Protein AF-0000000084405746 (afdb_homodimer)

Foldseek 3Di:
DPDDQEPKEKEWACEEDDPPDQDQCPVPQSVVLLVLLQVLCVVVVQDDTHGYHGYYDHDPPPRVLHRWMAMPPVRWIFHDDHNVRSSCQCVQCRPVNHGDVVGTD/DPDDQEPKEKEWACEEDDPPDQDQCPVPQSVVLLVLLQVLCVVVVQDDTHGYHGYYDHDPPPRVLHRWMAMPPVRWIFHDDHNVRSSCQCVQCRPVNHGDVVGTD

Secondary structure (DSSP, 8-state):
----SSSEEEEEE----SSS---TTTTSHHHHHHHHHHHHHHHTT-BSTTSEEEEEES--S-GGG-SEEEEETTTEEEE-SSHHHHHHIIIIIIITS---GGGB-/----SSSEEEEEE----SSS---TTTTSHHHHHHHHHHHHHHHTT-BSTTSEEEEEES--S-GGG-SEEEEETTTEEEE-SSHHHHHHIIIIIIITS---GGGB-

Nearest PDB structures (foldseek):
  1m2a-assembly1_A  TM=8.594E-01  e=3.169E-09  Aquifex aeolicus
  1m2d-assembly1_B  TM=8.508E-01  e=3.871E-09  Aquifex aeolicus
  1f37-assembly1_B  TM=8.669E-01  e=1.375E-08  Aquifex aeolicus
  1m2b-assembly1_B  TM=8.228E-01  e=5.055E-09  Aquifex aeolicus
  5abr-assembly1_B  TM=8.831E-01  e=3.164E-07  Azotobacter vinelandii

Solvent-accessible surface area (backbone atoms only — not comparable to full-atom values): 11216 Å² total; per-residue (Å²): 127,89,65,50,62,44,67,29,39,34,38,32,25,50,27,65,49,90,82,75,53,83,34,28,17,63,86,43,55,34,53,52,45,50,55,50,45,40,51,50,34,46,74,71,70,44,56,43,86,68,25,23,44,69,34,51,24,40,68,78,84,52,46,92,59,43,33,36,34,37,32,35,58,76,56,44,38,32,35,61,87,51,67,69,51,49,48,46,38,44,52,36,24,59,71,66,68,40,75,54,70,93,35,50,103,127,90,67,53,63,44,66,27,39,34,36,34,23,48,26,65,48,89,84,75,52,83,34,28,18,62,87,44,56,34,53,53,46,49,53,50,46,39,52,48,36,46,74,72,70,45,55,44,85,68,25,22,44,70,34,50,26,40,69,78,84,49,46,93,59,42,35,38,34,37,32,35,61,76,56,45,38,32,36,61,88,51,66,68,52,49,48,44,40,45,52,37,24,61,69,66,67,41,75,55,69,92,36,50,105

Organism: Acidithiobacillus ferrooxidans (NCBI:txid920)

Structure (mmCIF, N/CA/C/O backbone):
data_AF-0000000084405746-model_v1
#
loop_
_entity.id
_entity.type
_entity.pdbx_description
1 polymer '2Fe-2S ferredoxin'
#
loop_
_atom_site.group_PDB
_atom_site.id
_atom_site.type_symbol
_atom_site.label_atom_id
_atom_site.label_alt_id
_atom_site.label_comp_id
_atom_site.label_asym_id
_atom_site.label_entity_id
_atom_site.label_seq_id
_atom_site.pdbx_PDB_ins_code
_atom_site.Cartn_x
_atom_site.Cartn_y
_atom_site.Cartn_z
_atom_site.occupancy
_atom_site.B_iso_or_equiv
_atom_site.auth_seq_id
_atom_site.auth_comp_id
_atom_site.auth_asym_id
_atom_site.auth_atom_id
_atom_site.pdbx_PDB_model_num
ATOM 1 N N . MET A 1 1 ? 16.469 -10.867 13.25 1 33.53 1 MET A N 1
ATOM 2 C CA . MET A 1 1 ? 15.086 -10.938 12.805 1 33.53 1 MET A CA 1
ATOM 3 C C . MET A 1 1 ? 14.805 -9.891 11.734 1 33.53 1 MET A C 1
ATOM 5 O O . MET A 1 1 ? 14.992 -8.695 11.969 1 33.53 1 MET A O 1
ATOM 9 N N . GLU A 1 2 ? 15.18 -10.117 10.422 1 49.62 2 GLU A N 1
ATOM 10 C CA . GLU A 1 2 ? 15.43 -9.117 9.391 1 49.62 2 GLU A CA 1
ATOM 11 C C . GLU A 1 2 ? 14.273 -8.125 9.289 1 49.62 2 GLU A C 1
ATOM 13 O O . GLU A 1 2 ? 13.125 -8.523 9.078 1 49.62 2 GLU A O 1
ATOM 18 N N . GLY A 1 3 ? 14.367 -7 10.062 1 62.06 3 GLY A N 1
ATOM 19 C CA . GLY A 1 3 ? 13.375 -5.957 10.273 1 62.06 3 GLY A CA 1
ATOM 20 C C . GLY A 1 3 ? 12.672 -5.531 9 1 62.06 3 GLY A C 1
ATOM 21 O O . GLY A 1 3 ? 13.117 -5.871 7.898 1 62.06 3 GLY A O 1
ATOM 22 N N . ALA A 1 4 ? 11.547 -5.02 9.039 1 83.88 4 ALA A N 1
ATOM 23 C CA . ALA A 1 4 ? 10.797 -4.465 7.918 1 83.88 4 ALA A CA 1
ATOM 24 C C . ALA A 1 4 ? 11.688 -3.574 7.051 1 83.88 4 ALA A C 1
ATOM 26 O O . ALA A 1 4 ? 12.586 -2.898 7.559 1 83.88 4 ALA A O 1
ATOM 27 N N . PHE A 1 5 ? 11.656 -3.738 5.68 1 94.88 5 PHE A N 1
ATOM 28 C CA . PHE A 1 5 ? 12.422 -2.887 4.777 1 94.88 5 PHE A CA 1
ATOM 29 C C . PHE A 1 5 ? 12.172 -1.413 5.074 1 94.88 5 PHE A C 1
ATOM 31 O O . PHE A 1 5 ? 13.102 -0.611 5.113 1 94.88 5 PHE A O 1
ATOM 38 N N . TYR A 1 6 ? 10.922 -1.044 5.32 1 97.5 6 TYR A N 1
ATOM 39 C CA . TYR A 1 6 ? 10.555 0.281 5.805 1 97.5 6 TYR A CA 1
ATOM 40 C C . TYR A 1 6 ? 10.055 0.216 7.246 1 97.5 6 TYR A C 1
ATOM 42 O O . TYR A 1 6 ? 9.32 -0.704 7.617 1 97.5 6 TYR A O 1
ATOM 50 N N . GLN A 1 7 ? 10.477 1.182 8.055 1 97 7 GLN A N 1
ATOM 51 C CA . GLN A 1 7 ? 9.992 1.279 9.43 1 97 7 GLN A CA 1
ATOM 52 C C . GLN A 1 7 ? 8.5 1.586 9.461 1 97 7 GLN A C 1
ATOM 54 O O . GLN A 1 7 ? 7.762 1.03 10.281 1 97 7 GLN A O 1
ATOM 59 N N . ARG A 1 8 ? 8.156 2.543 8.633 1 98.12 8 ARG A N 1
ATOM 60 C CA . ARG A 1 8 ? 6.758 2.898 8.422 1 98.12 8 ARG A CA 1
ATOM 61 C C . ARG A 1 8 ? 6.5 3.248 6.957 1 98.12 8 ARG A C 1
ATOM 63 O O . ARG A 1 8 ? 7.301 3.941 6.328 1 98.12 8 ARG A O 1
ATOM 70 N N . HIS A 1 9 ? 5.484 2.746 6.453 1 98.69 9 HIS A N 1
ATOM 71 C CA . HIS A 1 9 ? 5.082 2.863 5.059 1 98.69 9 HIS A CA 1
ATOM 72 C C . HIS A 1 9 ? 3.664 3.414 4.938 1 98.69 9 HIS A C 1
ATOM 74 O O . HIS A 1 9 ? 2.701 2.748 5.328 1 98.69 9 HIS A O 1
ATOM 80 N N . MET A 1 10 ? 3.547 4.648 4.398 1 98.88 10 MET A N 1
ATOM 81 C CA . MET A 1 10 ? 2.25 5.305 4.258 1 98.88 10 MET A CA 1
ATOM 82 C C . MET A 1 10 ? 1.732 5.195 2.83 1 98.88 10 MET A C 1
ATOM 84 O O . MET A 1 10 ? 2.467 5.461 1.876 1 98.88 10 MET A O 1
ATOM 88 N N . PHE A 1 11 ? 0.536 4.738 2.66 1 98.88 11 PHE A N 1
ATOM 89 C CA . PHE A 1 11 ? -0.143 4.664 1.371 1 98.88 11 PHE A CA 1
ATOM 90 C C . PHE A 1 11 ? -1.324 5.625 1.325 1 98.88 11 PHE A C 1
ATOM 92 O O . PHE A 1 11 ? -2.191 5.594 2.199 1 98.88 11 PHE A O 1
ATOM 99 N N . LEU A 1 12 ? -1.335 6.512 0.363 1 98.88 12 LEU A N 1
ATOM 100 C CA . LEU A 1 12 ? -2.471 7.391 0.111 1 98.88 12 LEU A CA 1
ATOM 101 C C . LEU A 1 12 ? -3.299 6.887 -1.065 1 98.88 12 LEU A C 1
ATOM 103 O O . LEU A 1 12 ? -2.754 6.586 -2.129 1 98.88 12 LEU A O 1
ATOM 107 N N . CYS A 1 13 ? -4.598 6.789 -0.871 1 98.88 13 CYS A N 1
ATOM 108 C CA . CYS A 1 13 ? -5.504 6.379 -1.938 1 98.88 13 CYS A CA 1
ATOM 109 C C . CYS A 1 13 ? -5.668 7.492 -2.969 1 98.88 13 CYS A C 1
ATOM 111 O O . CYS A 1 13 ? -6.145 8.578 -2.641 1 98.88 13 CYS A O 1
ATOM 113 N N . LEU A 1 14 ? -5.309 7.25 -4.195 1 98.56 14 LEU A N 1
ATOM 114 C CA . LEU A 1 14 ? -5.422 8.266 -5.238 1 98.56 14 LEU A CA 1
ATOM 115 C C . LEU A 1 14 ? -6.469 7.871 -6.273 1 98.56 14 LEU A C 1
ATOM 117 O O . LEU A 1 14 ? -6.426 8.336 -7.414 1 98.56 14 LEU A O 1
ATOM 121 N N . ASN A 1 15 ? -7.348 6.949 -5.797 1 97.88 15 ASN A N 1
ATOM 122 C CA . ASN A 1 15 ? -8.406 6.535 -6.719 1 97.88 15 ASN A CA 1
ATOM 123 C C . ASN A 1 15 ? -9.273 7.715 -7.137 1 97.88 15 ASN A C 1
ATOM 125 O O . ASN A 1 15 ? -9.578 8.586 -6.324 1 97.88 15 ASN A O 1
ATOM 129 N N . GLN A 1 16 ? -9.633 7.703 -8.375 1 97 16 GLN A N 1
ATOM 130 C CA . GLN A 1 16 ? -10.523 8.688 -8.969 1 97 16 GLN A CA 1
ATOM 131 C C . GLN A 1 16 ? -11.594 8.016 -9.828 1 97 16 GLN A C 1
ATOM 133 O O . GLN A 1 16 ? -11.305 7.055 -10.539 1 97 16 GLN A O 1
ATOM 138 N N . ARG A 1 17 ? -12.797 8.523 -9.68 1 94.44 17 ARG A N 1
ATOM 139 C CA . ARG A 1 17 ? -13.914 8.016 -10.469 1 94.44 17 ARG A CA 1
ATOM 140 C C . ARG A 1 17 ? -14.578 9.141 -11.258 1 94.44 17 ARG A C 1
ATOM 142 O O . ARG A 1 17 ? -14.719 10.258 -10.758 1 94.44 17 ARG A O 1
ATOM 149 N N . ASP A 1 18 ? -14.992 8.859 -12.484 1 91.19 18 ASP A N 1
ATOM 150 C CA . ASP A 1 18 ? -15.617 9.867 -13.336 1 91.19 18 ASP A CA 1
ATOM 151 C C . ASP A 1 18 ? -17.141 9.695 -13.352 1 91.19 18 ASP A C 1
ATOM 153 O O . ASP A 1 18 ? -17.859 10.531 -13.906 1 91.19 18 ASP A O 1
ATOM 157 N N . ASN A 1 19 ? -17.641 8.75 -12.719 1 92.31 19 ASN A N 1
ATOM 158 C CA . ASN A 1 19 ? -19.062 8.438 -12.789 1 92.31 19 ASN A CA 1
ATOM 159 C C . ASN A 1 19 ? -19.844 9.141 -11.688 1 92.31 19 ASN A C 1
ATOM 161 O O . ASN A 1 19 ? -21.016 8.836 -11.469 1 92.31 19 ASN A O 1
ATOM 165 N N . GLY A 1 20 ? -19.266 10.039 -10.977 1 89.19 20 GLY A N 1
ATOM 166 C CA . GLY A 1 20 ? -19.953 10.828 -9.969 1 89.19 20 GLY A CA 1
ATOM 167 C C . GLY A 1 20 ? -19.906 10.188 -8.586 1 89.19 20 GLY A C 1
ATOM 168 O O . GLY A 1 20 ? -20.266 10.828 -7.594 1 89.19 20 GLY A O 1
ATOM 169 N N . GLU A 1 21 ? -19.406 8.977 -8.555 1 93.81 21 GLU A N 1
ATOM 170 C CA . GLU A 1 21 ? -19.281 8.32 -7.258 1 93.81 21 GLU A CA 1
ATOM 171 C C . GLU A 1 21 ? -18.125 8.891 -6.453 1 93.81 21 GLU A C 1
ATOM 173 O O . GLU A 1 21 ? -17.156 9.391 -7.023 1 93.81 21 GLU A O 1
ATOM 178 N N . GLN A 1 22 ? -18.312 8.812 -5.148 1 94.88 22 GLN A N 1
ATOM 179 C CA . GLN A 1 22 ? -17.266 9.305 -4.25 1 94.88 22 GLN A CA 1
ATOM 180 C C . GLN A 1 22 ? -15.969 8.539 -4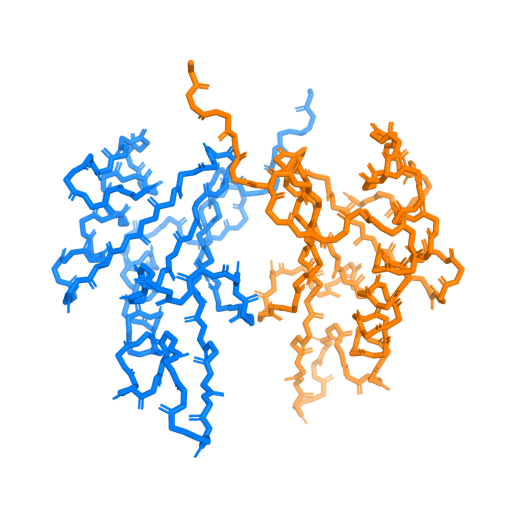.445 1 94.88 22 GLN A C 1
ATOM 182 O O . GLN A 1 22 ? -15.969 7.316 -4.602 1 94.88 22 GLN A O 1
ATOM 187 N N . ALA A 1 23 ? -14.922 9.305 -4.594 1 97.19 23 ALA A N 1
ATOM 188 C CA . ALA A 1 23 ? -13.57 8.75 -4.645 1 97.19 23 ALA A CA 1
ATOM 189 C C . ALA A 1 23 ? -12.578 9.656 -3.93 1 97.19 23 ALA A C 1
ATOM 191 O O . ALA A 1 23 ? -12.766 10.875 -3.875 1 97.19 23 ALA A O 1
ATOM 192 N N . CYS A 1 24 ? -11.547 9.086 -3.445 1 98.06 24 CYS A N 1
ATOM 193 C CA . CYS A 1 24 ? -10.617 9.797 -2.578 1 98.06 24 CYS A CA 1
ATOM 194 C C . CYS A 1 24 ? -9.922 10.922 -3.33 1 98.06 24 CYS A C 1
ATOM 196 O O . CYS A 1 24 ? -9.484 11.906 -2.725 1 98.06 24 CYS A O 1
ATOM 198 N N . ASN A 1 25 ? -9.875 10.875 -4.625 1 97.88 25 ASN A N 1
ATOM 199 C CA . ASN A 1 25 ? -9.078 11.875 -5.328 1 97.88 25 ASN A CA 1
ATOM 200 C C . ASN A 1 25 ? -9.906 12.617 -6.375 1 97.88 25 ASN A C 1
ATOM 202 O O . ASN A 1 25 ? -9.352 13.172 -7.328 1 97.88 25 ASN A O 1
ATOM 206 N N . ASN A 1 26 ? -11.234 12.625 -6.285 1 95.88 26 ASN A N 1
ATOM 207 C CA . ASN A 1 26 ? -12.07 13.305 -7.262 1 95.88 26 ASN A CA 1
ATOM 208 C C . ASN A 1 26 ? -11.734 14.797 -7.344 1 95.88 26 ASN A C 1
ATOM 210 O O . ASN A 1 26 ? -11.805 15.391 -8.422 1 95.88 26 ASN A O 1
ATOM 214 N N . SER A 1 27 ? -11.336 15.438 -6.277 1 94.62 27 SER A N 1
ATOM 215 C CA . SER A 1 27 ? -11.031 16.859 -6.211 1 94.62 27 SER A CA 1
ATOM 216 C C . SER A 1 27 ? -9.586 17.141 -6.594 1 94.62 27 SER A C 1
ATOM 218 O O . SER A 1 27 ? -9.203 18.297 -6.801 1 94.62 27 SER A O 1
ATOM 220 N N . GLY A 1 28 ? -8.719 16.062 -6.621 1 97.12 28 GLY A N 1
ATOM 221 C CA . GLY A 1 28 ? -7.293 16.234 -6.816 1 97.12 28 GLY A CA 1
ATOM 222 C C . GLY A 1 28 ? -6.527 16.406 -5.52 1 97.12 28 GLY A C 1
ATOM 223 O O . GLY A 1 28 ? -5.297 16.438 -5.516 1 97.12 28 GLY A O 1
ATOM 224 N N . LEU A 1 29 ? -7.199 16.484 -4.449 1 97.88 29 LEU A N 1
ATOM 225 C CA . LEU A 1 29 ? -6.582 16.75 -3.154 1 97.88 29 LEU A CA 1
ATOM 226 C C . LEU A 1 29 ? -5.613 15.641 -2.77 1 97.88 29 LEU A C 1
ATOM 228 O O . LEU A 1 29 ? -4.5 15.914 -2.322 1 97.88 29 LEU A O 1
ATOM 232 N N . ALA A 1 30 ? -6.02 14.422 -2.912 1 98.62 30 ALA A N 1
ATOM 233 C CA . ALA A 1 30 ? -5.191 13.289 -2.492 1 98.62 30 ALA A CA 1
ATOM 234 C C . ALA A 1 30 ? -3.857 13.281 -3.232 1 98.62 30 ALA A C 1
ATOM 236 O O . ALA A 1 30 ? -2.812 13 -2.641 1 98.62 30 ALA A O 1
ATOM 237 N N . GLU A 1 31 ? -3.92 13.547 -4.531 1 98.62 31 GLU A N 1
ATOM 238 C CA . GLU A 1 31 ? -2.688 13.609 -5.312 1 98.62 31 GLU A CA 1
ATOM 239 C C . GLU A 1 31 ? -1.768 14.719 -4.805 1 98.62 31 GLU A C 1
ATOM 241 O O . GLU A 1 31 ? -0.561 14.516 -4.664 1 98.62 31 GLU A O 1
ATOM 246 N N . GLU A 1 32 ? -2.311 15.867 -4.574 1 98.75 32 GLU A N 1
ATOM 247 C CA . GLU A 1 32 ? -1.536 16.969 -4.027 1 98.75 32 GLU A CA 1
ATOM 248 C C . GLU A 1 32 ? -0.916 16.609 -2.684 1 98.75 32 GLU A C 1
ATOM 250 O O . GLU A 1 32 ? 0.255 16.906 -2.434 1 98.75 32 GLU A O 1
ATOM 255 N N . MET A 1 33 ? -1.719 15.961 -1.829 1 98.88 33 MET A N 1
ATOM 256 C CA . MET A 1 33 ? -1.255 15.562 -0.502 1 98.88 33 MET A CA 1
ATOM 257 C C . MET A 1 33 ? -0.144 14.523 -0.601 1 98.88 33 MET A C 1
ATOM 259 O O . MET A 1 33 ? 0.798 14.539 0.194 1 98.88 33 MET A O 1
ATOM 263 N N . PHE A 1 34 ? -0.22 13.594 -1.551 1 98.81 34 PHE A N 1
ATOM 264 C CA . PHE A 1 34 ? 0.825 12.609 -1.784 1 98.81 34 PHE A CA 1
ATOM 265 C C . PHE A 1 34 ? 2.156 13.289 -2.086 1 98.81 34 PHE A C 1
ATOM 267 O O . PHE A 1 34 ? 3.164 13 -1.438 1 98.81 34 PHE A O 1
ATOM 274 N N . HIS A 1 35 ? 2.135 14.203 -3.037 1 98.75 35 HIS A N 1
ATOM 275 C CA . HIS A 1 35 ? 3.357 14.898 -3.43 1 98.75 35 HIS A CA 1
ATOM 276 C C . HIS A 1 35 ? 3.928 15.711 -2.271 1 98.75 35 HIS A C 1
ATOM 278 O O . HIS A 1 35 ? 5.137 15.688 -2.029 1 98.75 35 HIS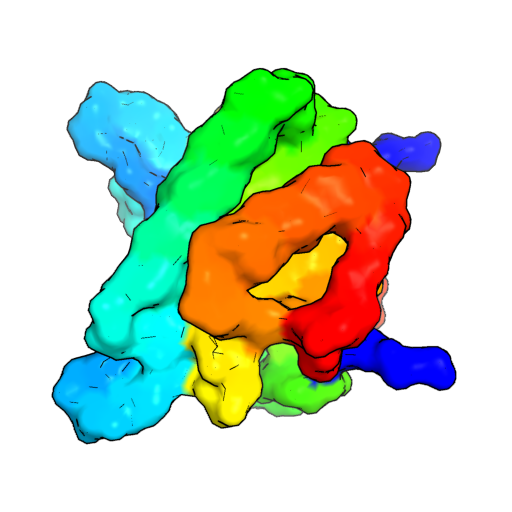 A O 1
ATOM 284 N N . MET A 1 36 ? 3.072 16.406 -1.593 1 98.75 36 MET A N 1
ATOM 285 C CA . MET A 1 36 ? 3.5 17.219 -0.457 1 98.75 36 MET A CA 1
ATOM 286 C C . MET A 1 36 ? 4.105 16.344 0.638 1 98.75 36 MET A C 1
ATOM 288 O O . MET A 1 36 ? 5.156 16.672 1.188 1 98.75 36 MET A O 1
ATOM 292 N N . ALA A 1 37 ? 3.453 15.242 1.007 1 98.88 37 ALA A N 1
ATOM 293 C CA . ALA A 1 37 ? 3.932 14.344 2.053 1 98.88 37 ALA A CA 1
ATOM 294 C C . ALA A 1 37 ? 5.293 13.75 1.692 1 98.88 37 ALA A C 1
ATOM 296 O O . ALA A 1 37 ? 6.188 13.672 2.539 1 98.88 37 ALA A O 1
ATOM 297 N N . LYS A 1 38 ? 5.398 13.305 0.486 1 98.62 38 LYS A N 1
ATOM 298 C CA . LYS A 1 38 ? 6.664 12.75 0.009 1 98.62 38 LYS A CA 1
ATOM 299 C C . LYS A 1 38 ? 7.781 13.781 0.099 1 98.62 38 LYS A C 1
ATOM 301 O O . LYS A 1 38 ? 8.859 13.492 0.625 1 98.62 38 LYS A O 1
ATOM 306 N N . LYS A 1 39 ? 7.527 14.93 -0.424 1 98.62 39 LYS A N 1
ATOM 307 C CA . LYS A 1 39 ? 8.5 16.016 -0.369 1 98.62 39 LYS A CA 1
ATOM 308 C C . LYS A 1 39 ? 8.883 16.344 1.072 1 98.62 39 LYS A C 1
ATOM 310 O O . LYS A 1 39 ? 10.055 16.562 1.378 1 98.62 39 LYS A O 1
ATOM 315 N N . HIS A 1 40 ? 7.902 16.422 1.91 1 98.81 40 HIS A N 1
ATOM 316 C CA . HIS A 1 40 ? 8.133 16.734 3.314 1 98.81 40 HIS A CA 1
ATOM 317 C C . HIS A 1 40 ? 8.984 15.664 3.99 1 98.81 40 HIS A C 1
ATOM 319 O O . HIS A 1 40 ? 9.938 15.992 4.711 1 98.81 40 HIS A O 1
ATOM 325 N N . ALA A 1 41 ? 8.656 14.398 3.793 1 98.75 41 ALA A N 1
ATOM 326 C CA . ALA A 1 41 ? 9.438 13.305 4.348 1 98.75 41 ALA A CA 1
ATOM 327 C C . ALA A 1 41 ? 10.883 13.359 3.861 1 98.75 41 ALA A C 1
ATOM 329 O O . ALA A 1 41 ? 11.812 13.094 4.629 1 98.75 41 ALA A O 1
ATOM 330 N N . LYS A 1 42 ? 11.078 13.664 2.586 1 98.5 42 LYS A N 1
ATOM 331 C CA . LYS A 1 42 ? 12.422 13.82 2.033 1 98.5 42 LYS A CA 1
ATOM 332 C C . LYS A 1 42 ? 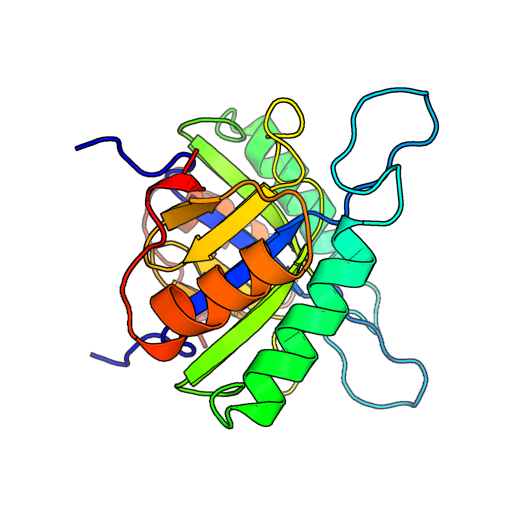13.156 14.984 2.688 1 98.5 42 LYS A C 1
ATOM 334 O O . LYS A 1 42 ? 14.336 14.859 3.025 1 98.5 42 LYS A O 1
ATOM 339 N N . ALA A 1 43 ? 12.477 16.062 2.814 1 98.56 43 ALA A N 1
ATOM 340 C CA . ALA A 1 43 ? 13.07 17.234 3.438 1 98.56 43 ALA A CA 1
ATOM 341 C C . ALA A 1 43 ? 13.5 16.938 4.871 1 98.56 43 ALA A C 1
ATOM 343 O O . ALA A 1 43 ? 14.5 17.484 5.348 1 98.56 43 ALA A O 1
ATOM 344 N N . LEU A 1 44 ? 12.734 16.078 5.562 1 98.25 44 LEU A N 1
ATOM 345 C CA . LEU A 1 44 ? 13.055 15.688 6.93 1 98.25 44 LEU A CA 1
ATOM 346 C C . LEU A 1 44 ? 14.203 14.688 6.953 1 98.25 44 LEU A C 1
ATOM 348 O O . LEU A 1 44 ? 14.75 14.391 8.016 1 98.25 44 LEU A O 1
ATOM 352 N N . GLY A 1 45 ? 14.625 14.125 5.773 1 97.88 45 GLY A N 1
ATOM 353 C CA . GLY A 1 45 ? 15.711 13.156 5.684 1 97.88 45 GLY A CA 1
ATOM 354 C C . GLY A 1 45 ? 15.305 11.766 6.141 1 97.88 45 GLY A C 1
ATOM 355 O O . GLY A 1 45 ? 16.141 10.984 6.57 1 97.88 45 GLY A O 1
ATOM 356 N N . ILE A 1 46 ? 14.023 11.445 6.121 1 98 46 ILE A N 1
ATOM 357 C CA . ILE A 1 46 ? 13.586 10.18 6.695 1 98 46 ILE A CA 1
ATOM 358 C C . ILE A 1 46 ? 12.992 9.289 5.605 1 98 46 ILE A C 1
ATOM 360 O O . ILE A 1 46 ? 12.492 8.195 5.887 1 98 46 ILE A O 1
ATOM 364 N N . HIS A 1 47 ? 13.062 9.695 4.344 1 97.19 47 HIS A N 1
ATOM 365 C CA . HIS A 1 47 ? 12.414 8.969 3.26 1 97.19 47 HIS A CA 1
ATOM 366 C C . HIS A 1 47 ? 13.391 8.031 2.564 1 97.19 47 HIS A C 1
ATOM 368 O O . HIS A 1 47 ? 14.305 8.477 1.873 1 97.19 47 HIS A O 1
ATOM 374 N N . GLY A 1 48 ? 13.172 6.688 2.721 1 92.25 48 GLY A N 1
ATOM 375 C CA . GLY A 1 48 ? 14.039 5.738 2.039 1 92.25 48 GLY A CA 1
ATOM 376 C C . GLY A 1 48 ? 14.164 4.414 2.77 1 92.25 48 GLY A C 1
ATOM 377 O O . GLY A 1 48 ? 13.422 4.148 3.717 1 92.25 48 GLY A O 1
ATOM 378 N N . GLY A 1 49 ? 15.039 3.504 2.234 1 86.75 49 GLY A N 1
ATOM 379 C CA . GLY A 1 49 ? 15.266 2.191 2.814 1 86.75 49 GLY A CA 1
ATOM 380 C C . GLY A 1 49 ? 15.602 2.244 4.293 1 86.75 49 GLY A C 1
ATOM 381 O O . GLY A 1 49 ? 16.375 3.1 4.727 1 86.75 49 GLY A O 1
ATOM 382 N N . ASN A 1 50 ? 15.023 1.36 4.996 1 89.88 50 ASN A N 1
ATOM 383 C CA . ASN A 1 50 ? 15.219 1.24 6.438 1 89.88 50 ASN A CA 1
ATOM 384 C C . ASN A 1 50 ? 14.688 2.463 7.176 1 89.88 50 ASN A C 1
ATOM 386 O O . ASN A 1 50 ? 15.016 2.682 8.344 1 89.88 50 ASN A O 1
ATOM 390 N N . GLN A 1 51 ? 14.023 3.256 6.535 1 96.06 51 GLN A N 1
ATOM 391 C CA . GLN A 1 51 ? 13.32 4.406 7.086 1 96.06 51 GLN A CA 1
ATOM 392 C C . GLN A 1 51 ? 11.844 4.379 6.699 1 96.06 51 GLN A C 1
ATOM 394 O O . GLN A 1 51 ? 11.188 3.334 6.785 1 96.06 51 GLN A O 1
ATOM 399 N N . VAL A 1 52 ? 11.297 5.609 6.402 1 98 52 VAL A N 1
ATOM 400 C CA . VAL A 1 52 ? 9.875 5.633 6.078 1 98 52 VAL A CA 1
ATOM 401 C C . VAL A 1 52 ? 9.695 5.77 4.57 1 98 52 VAL A C 1
ATOM 403 O O . VAL A 1 52 ? 10.633 6.121 3.854 1 98 52 VAL A O 1
ATOM 406 N N . ARG A 1 53 ? 8.562 5.512 4.062 1 98.19 53 ARG A N 1
ATOM 407 C CA . ARG A 1 53 ? 8.188 5.699 2.666 1 98.19 53 ARG A CA 1
ATOM 408 C C . ARG A 1 53 ? 6.746 6.191 2.549 1 98.19 53 ARG A C 1
ATOM 410 O O . ARG A 1 53 ? 5.875 5.758 3.303 1 98.19 53 ARG A O 1
ATOM 417 N N . VAL A 1 54 ? 6.547 7.094 1.658 1 98.81 54 VAL A N 1
ATOM 418 C CA . VAL A 1 54 ? 5.223 7.574 1.271 1 98.81 54 VAL A CA 1
ATOM 419 C C . VAL A 1 54 ? 4.891 7.094 -0.139 1 98.81 54 VAL A C 1
ATOM 421 O O . VAL A 1 54 ? 5.645 7.348 -1.081 1 98.81 54 VAL A O 1
ATOM 424 N N . ASN A 1 55 ? 3.752 6.418 -0.283 1 98.75 55 ASN A N 1
ATOM 425 C CA . ASN A 1 55 ? 3.381 5.824 -1.563 1 98.75 55 ASN A CA 1
ATOM 426 C C . ASN A 1 55 ? 1.955 6.191 -1.962 1 98.75 55 ASN A C 1
ATOM 428 O O . ASN A 1 55 ? 1.089 6.355 -1.101 1 98.75 55 ASN A O 1
ATOM 432 N N . ARG A 1 56 ? 1.746 6.387 -3.301 1 98.69 56 ARG A N 1
ATOM 433 C CA . ARG A 1 56 ? 0.393 6.406 -3.846 1 98.69 56 ARG A CA 1
ATOM 434 C C . ARG A 1 56 ? -0.125 4.988 -4.074 1 98.69 56 ARG A C 1
ATOM 436 O O . ARG A 1 56 ? 0.654 4.074 -4.344 1 98.69 56 ARG A O 1
ATOM 443 N N . CYS A 1 57 ? -1.377 4.828 -4.016 1 98.81 57 CYS A N 1
ATOM 444 C CA . CYS A 1 57 ? -1.969 3.525 -4.297 1 98.81 57 CYS A CA 1
ATOM 445 C C . CYS A 1 57 ? -3.357 3.676 -4.906 1 98.81 57 CYS A C 1
ATOM 447 O O . CYS A 1 57 ? -3.879 4.789 -5.004 1 98.81 57 CYS A O 1
ATOM 449 N N . GLY A 1 58 ? -3.879 2.555 -5.406 1 98.19 58 GLY A N 1
ATOM 450 C CA . GLY A 1 58 ? -5.25 2.506 -5.891 1 98.19 58 GLY A CA 1
ATOM 451 C C . GLY A 1 58 ? -6.277 2.473 -4.773 1 98.19 58 GLY A C 1
ATOM 452 O O . GLY A 1 58 ? -5.938 2.691 -3.605 1 98.19 58 GLY A O 1
ATOM 453 N N . CYS A 1 59 ? -7.508 2.207 -5.184 1 98.12 59 CYS A N 1
ATOM 454 C CA . CYS A 1 59 ? -8.648 2.25 -4.281 1 98.12 59 CYS A CA 1
ATOM 455 C C . CYS A 1 59 ? -8.406 1.381 -3.053 1 98.12 59 CYS A C 1
ATOM 457 O O . CYS A 1 59 ? -8.141 0.184 -3.176 1 98.12 59 CYS A O 1
ATOM 459 N N . LEU A 1 60 ? -8.578 1.95 -1.892 1 98.06 60 LEU A N 1
ATOM 460 C CA . LEU A 1 60 ? -8.359 1.245 -0.633 1 98.06 60 LEU A CA 1
ATOM 461 C C . LEU A 1 60 ? -9.672 0.729 -0.063 1 98.06 60 LEU A C 1
ATOM 463 O O . LEU A 1 60 ? -9.695 0.111 1.004 1 98.06 60 LEU A O 1
ATOM 467 N N . GLY A 1 61 ? -10.789 1.006 -0.718 1 96.69 61 GLY A N 1
ATOM 468 C CA . GLY A 1 61 ? -12.086 0.458 -0.34 1 96.69 61 GLY A CA 1
ATOM 469 C C . GLY A 1 61 ? -12.719 1.184 0.83 1 96.69 61 GLY A C 1
ATOM 470 O O . GLY A 1 61 ? -13.469 0.586 1.604 1 96.69 61 GLY A O 1
ATOM 471 N N . ARG A 1 62 ? -12.352 2.451 1.018 1 96.81 62 ARG A N 1
ATOM 472 C CA . ARG A 1 62 ? -12.875 3.17 2.174 1 96.81 62 ARG A CA 1
ATOM 473 C C . ARG A 1 62 ? -13.211 4.613 1.816 1 96.81 62 ARG A C 1
ATOM 475 O O . ARG A 1 62 ? -12.977 5.527 2.607 1 96.81 62 ARG A O 1
ATOM 482 N N . CYS A 1 63 ? -13.836 4.848 0.669 1 96.38 63 CYS A N 1
ATOM 483 C CA . CYS A 1 63 ? -14.102 6.176 0.126 1 96.38 63 CYS A CA 1
ATOM 484 C C . CYS A 1 63 ? -15.07 6.945 1.011 1 96.38 63 CYS A C 1
ATOM 486 O O . CYS A 1 63 ? -15.047 8.18 1.039 1 96.38 63 CYS A O 1
ATOM 488 N N . SER A 1 64 ? -15.938 6.234 1.694 1 95.75 64 SER A N 1
ATOM 489 C CA . SER A 1 64 ? -16.922 6.898 2.531 1 95.75 64 SER A CA 1
ATOM 490 C C . SER A 1 64 ? -16.266 7.691 3.652 1 95.75 64 SER A C 1
ATOM 492 O O . SER A 1 64 ? -16.844 8.641 4.176 1 95.75 64 SER A O 1
ATOM 494 N N . GLU A 1 65 ? -15.047 7.293 3.967 1 96.44 65 GLU A N 1
ATOM 495 C CA . GLU A 1 65 ? -14.281 7.992 4.992 1 96.44 65 GLU A CA 1
ATOM 496 C C . GLU A 1 65 ? -13.188 8.859 4.375 1 96.44 65 GLU A C 1
ATOM 498 O O . GLU A 1 65 ? -12.305 9.344 5.078 1 96.44 65 GLU A O 1
ATOM 503 N N . GLY A 1 66 ? -13.172 9.039 3.039 1 96.31 66 GLY A N 1
ATOM 504 C CA . GLY A 1 66 ? -12.055 9.648 2.33 1 96.31 66 GLY A CA 1
ATOM 505 C C . GLY A 1 66 ? -12.039 11.164 2.43 1 96.31 66 GLY A C 1
ATOM 506 O O . GLY A 1 66 ? -13.008 11.773 2.889 1 96.31 66 GLY A O 1
ATOM 507 N N . PRO A 1 67 ? -10.891 11.617 1.914 1 98.31 67 PRO A N 1
ATOM 508 C CA . PRO A 1 67 ? -9.719 10.906 1.398 1 98.31 67 PRO A CA 1
ATOM 509 C C . PRO A 1 67 ? -9 10.094 2.477 1 98.31 67 PRO A C 1
ATOM 511 O O . PRO A 1 67 ? -8.977 10.5 3.641 1 98.31 67 PRO A O 1
ATOM 514 N N . VAL A 1 68 ? -8.383 8.93 2.146 1 98.5 68 VAL A N 1
ATOM 515 C CA . VAL A 1 68 ? -7.855 8.055 3.186 1 98.5 68 VAL A CA 1
ATOM 516 C C . VAL A 1 68 ? -6.379 7.77 2.924 1 98.5 68 VAL A C 1
ATOM 518 O O . VAL A 1 68 ? -5.918 7.84 1.783 1 98.5 68 VAL A O 1
ATOM 521 N N . ALA A 1 69 ? -5.703 7.5 3.988 1 98.88 69 ALA A N 1
ATOM 522 C CA . ALA A 1 69 ? -4.344 6.965 4.008 1 98.88 69 ALA A CA 1
ATOM 523 C C . ALA A 1 69 ? -4.203 5.871 5.066 1 98.88 69 ALA A C 1
ATOM 525 O O . ALA A 1 69 ? -4.961 5.836 6.035 1 98.88 69 ALA A O 1
ATOM 526 N N . VAL A 1 70 ? -3.285 5.023 4.875 1 98.81 70 VAL A N 1
ATOM 527 C CA . VAL A 1 70 ? -2.996 3.996 5.871 1 98.81 70 VAL A CA 1
ATOM 528 C C . VAL A 1 70 ? -1.487 3.896 6.09 1 98.81 70 VAL A C 1
ATOM 530 O O . VAL A 1 70 ? -0.707 4.043 5.145 1 98.81 70 VAL A O 1
ATOM 533 N N . VAL A 1 71 ? -1.115 3.691 7.348 1 98.75 71 VAL A N 1
ATOM 534 C CA . VAL A 1 71 ? 0.29 3.51 7.695 1 98.75 71 VAL A CA 1
ATOM 535 C C . VAL A 1 71 ? 0.517 2.086 8.203 1 98.75 71 VAL A C 1
ATOM 537 O O . VAL A 1 71 ? -0.107 1.659 9.172 1 98.75 71 VAL A O 1
ATOM 540 N N . TYR A 1 72 ? 1.372 1.431 7.543 1 97.88 72 TYR A N 1
ATOM 541 C CA . TYR A 1 72 ? 1.819 0.102 7.949 1 97.88 72 TYR A CA 1
ATOM 542 C C . TYR A 1 72 ? 3.229 0.154 8.523 1 97.88 72 TYR A C 1
ATOM 544 O O . TYR A 1 72 ? 4.031 1.006 8.141 1 97.88 72 TYR A O 1
ATOM 552 N N . PRO A 1 73 ? 3.643 -0.666 9.461 1 96.81 73 PRO A N 1
ATOM 553 C CA . PRO A 1 73 ? 2.92 -1.858 9.906 1 96.81 73 PRO A CA 1
ATOM 554 C C . PRO A 1 73 ? 1.911 -1.557 11.016 1 96.81 73 PRO A C 1
ATOM 556 O O . PRO A 1 73 ? 1.192 -2.455 11.461 1 96.81 73 PRO A O 1
ATOM 559 N N . ASP A 1 74 ? 1.709 -0.348 11.336 1 96.75 74 ASP A N 1
ATOM 560 C CA . ASP A 1 74 ? 0.867 0.025 12.469 1 96.75 74 ASP A CA 1
ATOM 561 C C . ASP A 1 74 ? -0.607 -0.226 12.164 1 96.75 74 ASP A C 1
ATOM 563 O O . ASP A 1 74 ? -1.437 -0.273 13.07 1 96.75 74 ASP A O 1
ATOM 567 N N . ALA A 1 75 ? -0.894 -0.302 10.93 1 97.25 75 ALA A N 1
ATOM 568 C CA . ALA A 1 75 ? -2.264 -0.474 10.453 1 97.25 75 ALA A CA 1
ATOM 569 C C . ALA A 1 75 ? -3.166 0.646 10.961 1 97.25 75 ALA A C 1
ATOM 571 O O . ALA A 1 75 ? -4.27 0.389 11.453 1 97.25 75 ALA A O 1
ATOM 572 N N . VAL A 1 76 ? -2.662 1.787 10.898 1 98.31 76 VAL A N 1
ATOM 573 C CA . VAL A 1 76 ? -3.406 2.971 11.312 1 98.31 76 VAL A CA 1
ATOM 574 C C . VAL A 1 76 ? -3.949 3.699 10.086 1 98.31 76 VAL A C 1
ATOM 576 O O . VAL A 1 76 ? -3.197 4.012 9.156 1 98.31 76 VAL A O 1
ATOM 579 N N . TRP A 1 77 ? -5.266 3.926 10.125 1 98.62 77 TRP A N 1
ATOM 580 C CA . TRP A 1 77 ? -5.957 4.578 9.016 1 98.62 77 TRP A CA 1
ATOM 581 C C . TRP A 1 77 ? -6.277 6.031 9.352 1 98.62 77 TRP A C 1
ATOM 583 O O . TRP A 1 77 ? -6.699 6.336 10.477 1 98.62 77 TRP A O 1
ATOM 593 N N . TYR A 1 78 ? -6.062 6.852 8.367 1 98.81 78 TYR A N 1
ATOM 594 C CA . TYR A 1 78 ? -6.301 8.273 8.562 1 98.81 78 TYR A CA 1
ATOM 595 C C . TYR A 1 78 ? -7.25 8.82 7.5 1 98.81 78 TYR A C 1
ATOM 597 O O . TYR A 1 78 ? -7.285 8.32 6.375 1 98.81 78 TYR A O 1
ATOM 605 N N . THR A 1 79 ? -8.039 9.82 7.867 1 98.81 79 THR A N 1
ATOM 606 C CA . THR A 1 79 ? -8.547 10.828 6.945 1 98.81 79 THR A CA 1
ATOM 607 C C . THR A 1 79 ? -7.863 12.172 7.18 1 98.81 79 THR A C 1
ATOM 609 O O . THR A 1 79 ? -7.027 12.297 8.078 1 98.81 79 THR A O 1
ATOM 612 N N . TYR A 1 80 ? -8.039 13.117 6.258 1 98.81 80 TYR A N 1
ATOM 613 C CA . TYR A 1 80 ? -7.398 14.43 6.352 1 98.81 80 TYR A CA 1
ATOM 614 C C . TYR A 1 80 ? -8.164 15.469 5.543 1 98.81 80 TYR A C 1
ATOM 616 O O . TYR A 1 80 ? -8.93 15.117 4.637 1 98.81 80 TYR A O 1
ATOM 624 N N . VAL A 1 81 ? -7.961 16.719 5.918 1 97.94 81 VAL A N 1
ATOM 625 C CA . VAL A 1 81 ? -8.688 17.781 5.25 1 97.94 81 VAL A CA 1
ATOM 626 C C . VAL A 1 81 ? -7.723 18.625 4.414 1 97.94 81 VAL A C 1
ATOM 628 O O . VAL A 1 81 ? -8.078 19.094 3.332 1 97.94 81 VAL A O 1
ATOM 631 N N . ASP A 1 82 ? -6.508 18.844 4.898 1 97.88 82 ASP A N 1
ATOM 632 C CA . ASP A 1 82 ? -5.59 19.75 4.203 1 97.88 82 ASP A CA 1
ATOM 633 C C . ASP A 1 82 ? -4.137 19.344 4.449 1 97.88 82 ASP A C 1
ATOM 635 O O . ASP A 1 82 ? -3.869 18.312 5.051 1 97.88 82 ASP A O 1
ATOM 639 N N . ALA A 1 83 ? -3.199 20.172 3.951 1 98.5 83 ALA A N 1
ATOM 640 C CA . ALA A 1 83 ? -1.769 19.875 3.992 1 98.5 83 ALA A CA 1
ATOM 641 C C . ALA A 1 83 ? -1.256 19.844 5.43 1 98.5 83 ALA A C 1
ATOM 643 O O . ALA A 1 83 ? -0.346 19.078 5.754 1 98.5 83 ALA A O 1
ATOM 644 N N . ASP A 1 84 ? -1.76 20.688 6.297 1 98.75 84 ASP A N 1
ATOM 645 C CA . ASP A 1 84 ? -1.337 20.688 7.691 1 98.75 84 ASP A CA 1
ATOM 646 C C . ASP A 1 84 ? -1.609 19.328 8.344 1 98.75 84 ASP A C 1
ATOM 648 O O . ASP A 1 84 ? -0.789 18.844 9.117 1 98.75 84 ASP A O 1
ATOM 652 N N . ASP A 1 85 ? -2.795 18.797 8.055 1 98.88 85 ASP A N 1
ATOM 653 C CA . ASP A 1 85 ? -3.135 17.469 8.578 1 98.88 85 ASP A CA 1
ATOM 654 C C . ASP A 1 85 ? -2.111 16.422 8.141 1 98.88 85 ASP A C 1
ATOM 656 O O . ASP A 1 85 ? -1.608 15.656 8.961 1 98.88 85 ASP A O 1
ATOM 660 N N . VAL A 1 86 ? -1.796 16.375 6.941 1 98.88 86 VAL A N 1
ATOM 661 C CA . VAL A 1 86 ? -0.911 15.367 6.379 1 98.88 86 VAL A CA 1
ATOM 662 C C . VAL A 1 86 ? 0.511 15.578 6.895 1 98.88 86 VAL A C 1
ATOM 664 O O . VAL A 1 86 ? 1.216 14.617 7.203 1 98.88 86 VAL A O 1
ATOM 667 N N . ARG A 1 87 ? 0.927 16.859 6.953 1 98.88 87 ARG A N 1
ATOM 668 C CA . ARG A 1 87 ? 2.232 17.156 7.539 1 98.88 87 ARG A CA 1
ATOM 669 C C . ARG A 1 87 ? 2.326 16.625 8.961 1 98.88 87 ARG A C 1
ATOM 671 O O . ARG A 1 87 ? 3.359 16.078 9.359 1 98.88 87 ARG A O 1
ATOM 678 N N . GLU A 1 88 ? 1.269 16.781 9.695 1 98.94 88 GLU A N 1
ATOM 679 C CA . GLU A 1 88 ? 1.242 16.281 11.062 1 98.94 88 GLU A CA 1
ATOM 680 C C . GLU A 1 88 ? 1.394 14.758 11.094 1 98.94 88 GLU A C 1
ATOM 682 O O . GLU A 1 88 ? 2.096 14.211 11.953 1 98.94 88 GLU A O 1
ATOM 687 N N . ILE A 1 89 ? 0.719 14.055 10.227 1 98.94 89 ILE A N 1
ATOM 688 C CA . ILE A 1 89 ? 0.862 12.602 10.148 1 98.94 89 ILE A CA 1
ATOM 689 C C . ILE A 1 89 ? 2.32 12.242 9.875 1 98.94 89 ILE A C 1
ATOM 691 O O . ILE A 1 89 ? 2.871 11.336 10.508 1 98.94 89 ILE A O 1
ATOM 695 N N . VAL A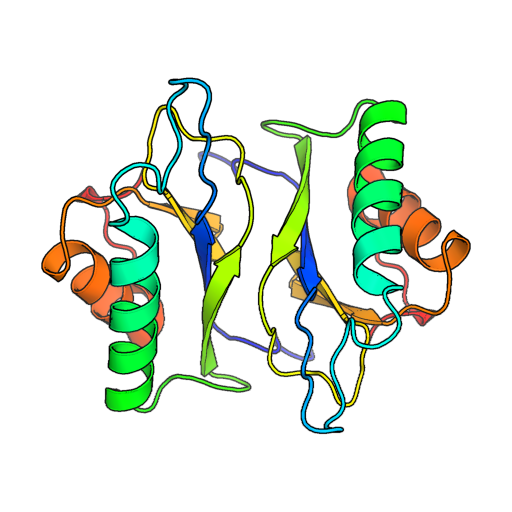 1 90 ? 2.984 12.938 8.945 1 98.94 90 VAL A N 1
ATOM 696 C CA . VAL A 1 90 ? 4.379 12.664 8.617 1 98.94 90 VAL A CA 1
ATOM 697 C C . VAL A 1 90 ? 5.262 12.93 9.828 1 98.94 90 VAL A C 1
ATOM 699 O O . VAL A 1 90 ? 6.074 12.086 10.211 1 98.94 90 VAL A O 1
ATOM 702 N N . ASP A 1 91 ? 5.078 14.055 10.484 1 98.88 91 ASP A N 1
ATOM 703 C CA . ASP A 1 91 ? 5.918 14.453 11.609 1 98.88 91 ASP A CA 1
ATOM 704 C C . ASP A 1 91 ? 5.695 13.539 12.812 1 98.88 91 ASP A C 1
ATOM 706 O O . ASP A 1 91 ? 6.645 12.953 13.336 1 98.88 91 ASP A O 1
ATOM 710 N N . SER A 1 92 ? 4.5 13.406 13.172 1 98.94 92 SER A N 1
ATOM 711 C CA . SER A 1 92 ? 4.172 12.727 14.422 1 98.94 92 SER A CA 1
ATOM 712 C C . SER A 1 92 ? 4.227 11.211 14.258 1 98.94 92 SER A C 1
ATOM 714 O O . SER A 1 92 ? 4.832 10.516 15.078 1 98.94 92 SER A O 1
ATOM 716 N N . HIS A 1 93 ? 3.66 10.734 13.195 1 98.81 93 HIS A N 1
ATOM 717 C CA . HIS A 1 93 ? 3.553 9.289 13.07 1 98.81 93 HIS A CA 1
ATOM 718 C C . HIS A 1 93 ? 4.746 8.711 12.32 1 98.81 93 HIS A C 1
ATOM 720 O O . HIS A 1 93 ? 5.465 7.855 12.844 1 98.81 93 HIS A O 1
ATOM 726 N N . LEU A 1 94 ? 4.977 9.172 11.102 1 98.75 94 LEU A N 1
ATOM 727 C CA . LEU A 1 94 ? 6.062 8.578 10.32 1 98.75 94 LEU A CA 1
ATOM 728 C C . LEU A 1 94 ? 7.41 8.844 10.992 1 98.75 94 LEU A C 1
ATOM 730 O O . LEU A 1 94 ? 8.219 7.922 11.141 1 98.75 94 LEU A O 1
ATOM 734 N N . ARG A 1 95 ? 7.672 10.055 11.398 1 98.5 95 ARG A N 1
ATOM 735 C CA . ARG A 1 95 ? 8.969 10.422 11.961 1 98.5 95 ARG A CA 1
ATOM 736 C C . ARG A 1 95 ? 9.094 9.961 13.406 1 98.5 95 ARG A C 1
ATOM 738 O O . ARG A 1 95 ? 10.078 9.32 13.781 1 98.5 95 ARG A O 1
ATOM 745 N N . ASP A 1 96 ? 8.039 10.266 14.266 1 98.5 96 ASP A N 1
ATOM 746 C CA . ASP A 1 96 ? 8.203 10.117 15.711 1 98.5 96 ASP A CA 1
ATOM 747 C C . ASP A 1 96 ? 7.535 8.836 16.203 1 98.5 96 ASP A C 1
ATOM 749 O O . ASP A 1 96 ? 7.699 8.445 17.359 1 98.5 96 ASP A O 1
ATOM 753 N N . GLY A 1 97 ? 6.746 8.242 15.414 1 98.31 97 GLY A N 1
ATOM 754 C CA . GLY A 1 97 ? 6.117 6.984 15.789 1 98.31 97 GLY A CA 1
ATOM 755 C C . GLY A 1 97 ? 4.859 7.164 16.609 1 98.31 97 GLY A C 1
ATOM 756 O O . GLY A 1 97 ? 4.359 6.207 17.219 1 98.31 97 GLY A O 1
ATOM 757 N N . VAL A 1 98 ? 4.301 8.344 16.594 1 98.75 98 VAL A N 1
ATOM 758 C CA . VAL A 1 98 ? 3.119 8.633 17.406 1 98.75 98 VAL A CA 1
ATOM 759 C C . VAL A 1 98 ? 1.93 8.93 16.5 1 98.75 98 VAL A C 1
ATOM 761 O O . VAL A 1 98 ? 1.877 9.984 15.859 1 98.75 98 VAL A O 1
ATOM 764 N N . PRO A 1 99 ? 0.955 8.078 16.438 1 98.75 99 PRO A N 1
ATOM 765 C CA . PRO A 1 99 ? -0.217 8.312 15.586 1 98.75 99 PRO A CA 1
ATOM 766 C C . PRO A 1 99 ? -0.943 9.609 15.938 1 98.75 99 PRO A C 1
ATOM 768 O O . PRO A 1 99 ? -0.929 10.039 17.094 1 98.75 99 PRO A O 1
ATOM 771 N N . VAL A 1 100 ? -1.495 10.172 14.938 1 98.81 100 VAL A N 1
ATOM 772 C CA . VAL A 1 100 ? -2.301 11.375 15.125 1 98.81 100 VAL A CA 1
ATOM 773 C C . VAL A 1 100 ? -3.748 10.984 15.414 1 98.81 100 VAL A C 1
ATOM 775 O O . VAL A 1 100 ? -4.547 10.82 14.492 1 98.81 100 VAL A O 1
ATOM 778 N N . GLU A 1 101 ? -4.223 10.984 16.578 1 98.5 101 GLU A N 1
ATOM 779 C CA . GLU A 1 101 ? -5.488 10.406 17.016 1 98.5 101 GLU A CA 1
ATOM 780 C C . GLU A 1 101 ? -6.676 11.148 16.406 1 98.5 101 GLU A C 1
ATOM 782 O O . GLU A 1 101 ? -7.656 10.531 15.992 1 98.5 101 GLU A O 1
ATOM 787 N N . ARG A 1 102 ? -6.664 12.406 16.328 1 98.44 102 ARG A N 1
ATOM 788 C CA . ARG A 1 102 ? -7.805 13.195 15.867 1 98.44 102 ARG A CA 1
ATOM 789 C C . ARG A 1 102 ? -8.117 12.898 14.406 1 98.44 102 ARG A C 1
ATOM 791 O O . ARG A 1 102 ? -9.203 13.227 13.922 1 98.44 102 ARG A O 1
ATOM 798 N N . LEU A 1 103 ? -7.168 12.344 13.633 1 98.69 103 LEU A N 1
ATOM 799 C CA . LEU A 1 103 ? -7.348 12.094 12.203 1 98.69 103 LEU A CA 1
ATOM 800 C C . LEU A 1 103 ? -7.605 10.609 11.945 1 98.69 103 LEU A C 1
ATOM 802 O O . LEU A 1 103 ? -7.859 10.211 10.805 1 98.69 103 LEU A O 1
ATOM 806 N N . ARG A 1 104 ? -7.523 9.797 13 1 98.12 104 ARG A N 1
ATOM 807 C CA . ARG A 1 104 ? -7.695 8.352 12.836 1 98.12 104 ARG A CA 1
ATOM 808 C C . ARG A 1 104 ? -9.141 8.008 12.492 1 98.12 104 ARG A C 1
ATOM 810 O O . ARG A 1 104 ? -10.07 8.594 13.047 1 98.12 104 ARG A O 1
ATOM 817 N N . ILE A 1 105 ? -9.328 7.102 11.648 1 96.94 105 ILE A N 1
ATOM 818 C CA . ILE A 1 105 ? -10.664 6.641 11.289 1 96.94 105 ILE A CA 1
ATOM 819 C C . ILE A 1 105 ? -10.789 5.145 11.578 1 96.94 105 ILE A C 1
ATOM 821 O O . ILE A 1 105 ? -9.781 4.43 11.617 1 96.94 105 ILE A O 1
ATOM 825 N N . MET B 1 1 ? -9.398 -4.07 21.109 1 33.94 1 MET B N 1
ATOM 826 C CA . MET B 1 1 ? -8.234 -3.531 20.406 1 33.94 1 MET B CA 1
ATOM 827 C C . MET B 1 1 ? -8.484 -3.48 18.891 1 33.94 1 MET B C 1
ATOM 829 O O . MET B 1 1 ? -8.75 -4.508 18.266 1 33.94 1 MET B O 1
ATOM 833 N N . GLU B 1 2 ? -9.234 -2.48 18.344 1 49.78 2 GLU B N 1
ATOM 834 C CA . GLU B 1 2 ? -9.938 -2.494 17.062 1 49.78 2 GLU B CA 1
ATOM 835 C C . GLU B 1 2 ? -9.023 -2.941 15.93 1 49.78 2 GLU B C 1
ATOM 837 O O . GLU B 1 2 ? -7.957 -2.355 15.719 1 49.78 2 GLU B O 1
ATOM 842 N N . GLY B 1 3 ? -9.031 -4.285 15.641 1 62.56 3 GLY B N 1
ATOM 843 C CA . GLY B 1 3 ? -8.172 -5.023 14.727 1 62.56 3 GLY B CA 1
ATOM 844 C C . GLY B 1 3 ? -7.953 -4.309 13.406 1 62.56 3 GLY B C 1
ATOM 845 O O . GLY B 1 3 ? -8.656 -3.348 13.094 1 62.56 3 GLY B O 1
ATOM 846 N N . ALA B 1 4 ? -6.918 -4.535 12.711 1 83.56 4 ALA B N 1
ATOM 847 C CA . ALA B 1 4 ? -6.621 -4.012 11.383 1 83.56 4 ALA B CA 1
ATOM 848 C C . ALA B 1 4 ? -7.84 -4.117 10.469 1 83.56 4 ALA B C 1
ATOM 850 O O . ALA B 1 4 ? -8.617 -5.07 10.57 1 83.56 4 ALA B O 1
ATOM 851 N N . PHE B 1 5 ? -8.219 -3.012 9.719 1 94.94 5 PHE B N 1
ATOM 852 C CA . PHE B 1 5 ? -9.328 -3.045 8.781 1 94.94 5 PHE B CA 1
ATOM 853 C C . PHE B 1 5 ? -9.203 -4.23 7.828 1 94.94 5 PHE B C 1
ATOM 855 O O . PHE B 1 5 ? -10.18 -4.926 7.555 1 94.94 5 PHE B O 1
ATOM 862 N N . TYR B 1 6 ? -7.996 -4.512 7.34 1 97.5 6 TYR B N 1
ATOM 863 C CA . TYR B 1 6 ? -7.68 -5.715 6.578 1 97.5 6 TYR B CA 1
ATOM 864 C C . TYR B 1 6 ? -6.762 -6.637 7.371 1 97.5 6 TYR B C 1
ATOM 866 O O . TYR B 1 6 ? -5.832 -6.172 8.031 1 97.5 6 TYR B O 1
ATOM 874 N N . GLN B 1 7 ? -7.039 -7.93 7.312 1 97.06 7 GLN B N 1
ATOM 875 C CA . GLN B 1 7 ? -6.176 -8.914 7.953 1 97.06 7 GLN B CA 1
ATOM 876 C C . GLN B 1 7 ? -4.797 -8.953 7.297 1 97.06 7 GLN B C 1
ATOM 878 O O . GLN B 1 7 ? -3.781 -9.07 7.98 1 97.06 7 GLN B O 1
ATOM 883 N N . ARG B 1 8 ? -4.863 -8.969 5.988 1 98.12 8 ARG B N 1
ATOM 884 C CA . ARG B 1 8 ? -3.656 -8.875 5.172 1 98.12 8 ARG B CA 1
ATOM 885 C C . ARG B 1 8 ? -3.904 -8.023 3.928 1 98.12 8 ARG B C 1
ATOM 887 O O . ARG B 1 8 ? -4.945 -8.156 3.279 1 98.12 8 ARG B O 1
ATOM 894 N N . HIS B 1 9 ? -3.023 -7.188 3.66 1 98.69 9 HIS B N 1
ATOM 895 C CA . HIS B 1 9 ? -3.084 -6.207 2.582 1 98.69 9 HIS B CA 1
ATOM 896 C C . HIS B 1 9 ? -1.858 -6.305 1.68 1 98.69 9 HIS B C 1
ATOM 898 O O . HIS B 1 9 ? -0.741 -6.012 2.111 1 98.69 9 HIS B O 1
ATOM 904 N N . MET B 1 10 ? -2.088 -6.742 0.431 1 98.88 10 MET B N 1
ATOM 905 C CA . MET B 1 10 ? -0.995 -6.914 -0.522 1 98.88 10 MET B CA 1
ATOM 906 C C . MET B 1 10 ? -0.93 -5.738 -1.493 1 98.88 10 MET B C 1
ATOM 908 O O . MET B 1 10 ? -1.949 -5.34 -2.061 1 98.88 10 MET B O 1
ATOM 912 N N . PHE B 1 11 ? 0.205 -5.141 -1.646 1 98.88 11 PHE B N 1
ATOM 913 C CA . PHE B 1 11 ? 0.458 -4.07 -2.604 1 98.88 11 PHE B CA 1
ATOM 914 C C . PHE B 1 11 ? 1.43 -4.531 -3.684 1 98.88 11 PHE B C 1
ATOM 916 O O . PHE B 1 11 ? 2.521 -5.016 -3.379 1 98.88 11 PHE B O 1
ATOM 923 N N . LEU B 1 12 ? 1.026 -4.445 -4.926 1 98.88 12 LEU B N 1
ATOM 924 C CA . LEU B 1 12 ? 1.902 -4.711 -6.062 1 98.88 12 LEU B CA 1
ATOM 925 C C . LEU B 1 12 ? 2.391 -3.406 -6.688 1 98.88 12 LEU B C 1
ATOM 927 O O . LEU B 1 12 ? 1.59 -2.512 -6.969 1 98.88 12 LEU B O 1
ATOM 931 N N . CYS B 1 13 ? 3.691 -3.299 -6.891 1 98.88 13 CYS B N 1
ATOM 932 C CA . CYS B 1 13 ? 4.273 -2.131 -7.543 1 98.88 13 CYS B CA 1
ATOM 933 C C . CYS B 1 13 ? 3.967 -2.127 -9.031 1 98.88 13 CYS B C 1
ATOM 935 O O . CYS B 1 13 ? 4.367 -3.043 -9.758 1 98.88 13 CYS B O 1
ATOM 937 N N . LEU B 1 14 ? 3.287 -1.12 -9.523 1 98.56 14 LEU B N 1
ATOM 938 C CA . LEU B 1 14 ? 2.943 -1.053 -10.938 1 98.56 14 LEU B CA 1
ATOM 939 C C . LEU B 1 14 ? 3.672 0.1 -11.625 1 98.56 14 LEU B C 1
ATOM 941 O O . LEU B 1 14 ? 3.225 0.598 -12.656 1 98.56 14 LEU B O 1
ATOM 945 N N . ASN B 1 15 ? 4.766 0.499 -10.93 1 97.81 15 ASN B N 1
ATOM 946 C CA . ASN B 1 15 ? 5.543 1.583 -11.523 1 97.81 15 ASN B CA 1
ATOM 947 C C . ASN B 1 15 ? 6.074 1.2 -12.898 1 97.81 15 ASN B C 1
ATOM 949 O O . ASN B 1 15 ? 6.484 0.059 -13.117 1 97.81 15 ASN B O 1
ATOM 953 N N . GLN B 1 16 ? 6.043 2.146 -13.773 1 96.94 16 GLN B N 1
ATOM 954 C CA . GLN B 1 16 ? 6.566 2.025 -15.125 1 96.94 16 GLN B CA 1
ATOM 955 C C . GLN B 1 16 ? 7.395 3.25 -15.508 1 96.94 16 GLN B C 1
ATOM 957 O O . GLN B 1 16 ? 7.031 4.379 -15.172 1 96.94 16 GLN B O 1
ATOM 962 N N . ARG B 1 17 ? 8.5 2.955 -16.141 1 94.38 17 ARG B N 1
ATOM 963 C CA . ARG B 1 17 ? 9.375 4.027 -16.609 1 94.38 17 ARG B CA 1
ATOM 964 C C . ARG B 1 17 ? 9.602 3.93 -18.125 1 94.38 17 ARG B C 1
ATOM 966 O O . ARG B 1 17 ? 9.742 2.832 -18.656 1 94.38 17 ARG B O 1
ATOM 973 N N . ASP B 1 18 ? 9.6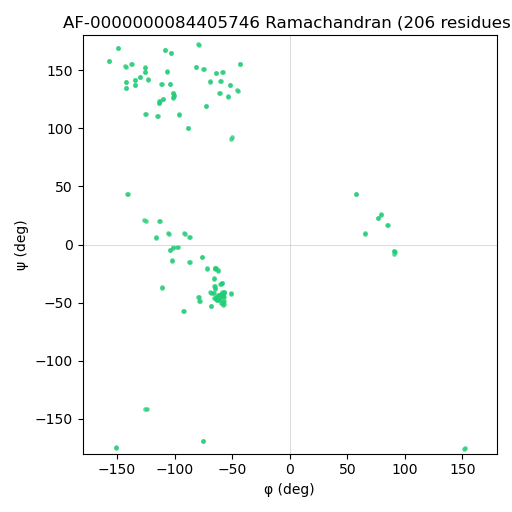56 5.059 -18.797 1 91.19 18 ASP B N 1
ATOM 974 C CA . ASP B 1 18 ? 9.859 5.078 -20.234 1 91.19 18 ASP B CA 1
ATOM 975 C C . ASP B 1 18 ? 11.305 5.41 -20.594 1 91.19 18 ASP B C 1
ATOM 977 O O . ASP B 1 18 ? 11.695 5.34 -21.766 1 91.19 18 ASP B O 1
ATOM 981 N N . ASN B 1 19 ? 12.094 5.68 -19.672 1 92.19 19 ASN B N 1
ATOM 982 C CA . ASN B 1 19 ? 13.453 6.133 -19.922 1 92.19 19 ASN B CA 1
ATOM 983 C C . ASN B 1 19 ? 14.43 4.961 -19.984 1 92.19 19 ASN B C 1
ATOM 985 O O . ASN B 1 19 ? 15.648 5.16 -20 1 92.19 19 ASN B O 1
ATOM 989 N N . GLY B 1 20 ? 13.984 3.754 -20 1 89.06 20 GLY B N 1
ATOM 990 C CA . GLY B 1 20 ? 14.828 2.584 -20.156 1 89.06 20 GLY B CA 1
ATOM 991 C C . GLY B 1 20 ? 15.305 2.018 -18.828 1 89.06 20 GLY B C 1
ATOM 992 O O . GLY B 1 20 ? 15.852 0.916 -18.781 1 89.06 20 GLY B O 1
ATOM 993 N N . GLU B 1 21 ? 15 2.746 -17.781 1 93.62 21 GLU B N 1
ATOM 994 C CA . GLU B 1 21 ? 15.375 2.246 -16.453 1 93.62 21 GLU B CA 1
ATOM 995 C C . GLU B 1 21 ? 14.445 1.119 -16.016 1 93.62 21 GLU B C 1
ATOM 997 O O . GLU B 1 21 ? 13.281 1.065 -16.422 1 93.62 21 GLU B O 1
ATOM 1002 N N . GLN B 1 22 ? 15.039 0.252 -15.203 1 94.75 22 GLN B N 1
ATOM 1003 C CA . GLN B 1 22 ? 14.266 -0.872 -14.68 1 94.75 22 GLN B CA 1
ATOM 1004 C C . GLN B 1 22 ? 13.078 -0.388 -13.852 1 94.75 22 GLN B C 1
ATOM 1006 O O . GLN B 1 22 ? 13.203 0.556 -13.07 1 94.75 22 GLN B O 1
ATOM 1011 N N . ALA B 1 23 ? 11.945 -0.951 -14.18 1 97.06 23 ALA B N 1
ATOM 1012 C CA . ALA B 1 23 ? 10.734 -0.715 -13.3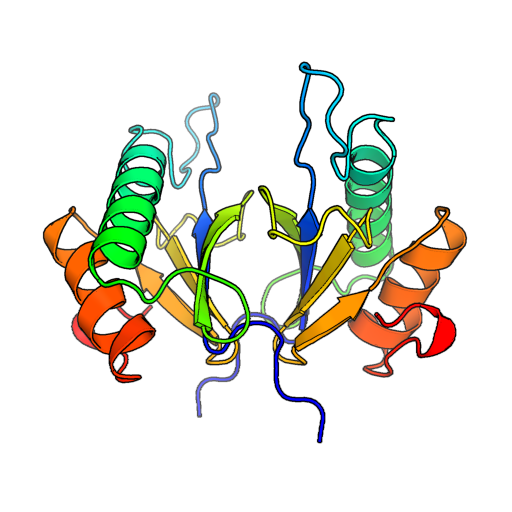98 1 97.06 23 ALA B CA 1
ATOM 1013 C C . ALA B 1 23 ? 9.891 -1.98 -13.305 1 97.06 23 ALA B C 1
ATOM 1015 O O . ALA B 1 23 ? 9.914 -2.824 -14.203 1 97.06 23 ALA B O 1
ATOM 1016 N N . CYS B 1 24 ? 9.141 -2.074 -12.273 1 98 24 CYS B N 1
ATOM 1017 C CA . CYS B 1 24 ? 8.43 -3.303 -11.953 1 98 24 CYS B CA 1
ATOM 1018 C C . CYS B 1 24 ? 7.391 -3.625 -13.023 1 98 24 CYS B C 1
ATOM 1020 O O . CYS B 1 24 ? 7.031 -4.789 -13.219 1 98 24 CYS B O 1
ATOM 1022 N N . ASN B 1 25 ? 6.973 -2.672 -13.797 1 97.88 25 ASN B N 1
ATOM 1023 C CA . ASN B 1 25 ? 5.871 -2.955 -14.711 1 97.88 25 ASN B CA 1
ATOM 1024 C C . ASN B 1 25 ? 6.227 -2.592 -16.141 1 97.88 25 ASN B C 1
ATOM 1026 O O . ASN B 1 25 ? 5.34 -2.354 -16.969 1 97.88 25 ASN B O 1
ATOM 1030 N N . ASN B 1 26 ? 7.5 -2.479 -16.516 1 95.75 26 ASN B N 1
ATOM 1031 C CA . ASN B 1 26 ? 7.895 -2.127 -17.875 1 95.75 26 ASN B CA 1
ATOM 1032 C C . ASN B 1 26 ? 7.352 -3.125 -18.891 1 95.75 26 ASN B C 1
ATOM 1034 O O . ASN B 1 26 ? 7.004 -2.75 -20.016 1 95.75 26 ASN B O 1
ATOM 1038 N N . SER B 1 27 ? 7.219 -4.387 -18.547 1 94.5 27 SER B N 1
ATOM 1039 C CA . SER B 1 27 ? 6.766 -5.449 -19.438 1 94.5 27 SER B CA 1
ATOM 1040 C C . SER B 1 27 ? 5.246 -5.562 -19.438 1 94.5 27 SER B C 1
ATOM 1042 O O . SER B 1 27 ? 4.664 -6.25 -20.281 1 94.5 27 SER B O 1
ATOM 1044 N N . GLY B 1 28 ? 4.566 -4.918 -18.406 1 97.06 28 GLY B N 1
ATOM 1045 C CA . GLY B 1 28 ? 3.135 -5.094 -18.219 1 97.06 28 GLY B CA 1
ATOM 1046 C C . GLY B 1 28 ? 2.795 -6.25 -17.297 1 97.06 28 GLY B C 1
ATOM 1047 O O . GLY B 1 28 ? 1.631 -6.441 -16.938 1 97.06 28 GLY B O 1
ATOM 1048 N N . LEU B 1 29 ? 3.736 -6.984 -16.891 1 97.81 29 LEU B N 1
ATOM 1049 C CA . LEU B 1 29 ? 3.521 -8.188 -16.094 1 97.81 29 LEU B CA 1
ATOM 1050 C C . LEU B 1 29 ? 2.875 -7.836 -14.758 1 97.81 29 LEU B C 1
ATOM 1052 O O . LEU B 1 29 ? 1.923 -8.492 -14.328 1 97.81 29 LEU B O 1
ATOM 1056 N N . ALA B 1 30 ? 3.377 -6.848 -14.078 1 98.56 30 ALA B N 1
ATOM 1057 C CA . ALA B 1 30 ? 2.875 -6.496 -12.75 1 98.56 30 ALA B CA 1
ATOM 1058 C C . ALA B 1 30 ? 1.392 -6.141 -12.805 1 98.56 30 ALA B C 1
ATOM 1060 O O . ALA B 1 30 ? 0.627 -6.508 -11.914 1 98.56 30 ALA B O 1
ATOM 1061 N N . GLU B 1 31 ? 1.017 -5.383 -13.828 1 98.62 31 GLU B N 1
ATOM 1062 C CA . GLU B 1 31 ? -0.391 -5.027 -13.984 1 98.62 31 GLU B CA 1
ATOM 1063 C C . GLU B 1 31 ? -1.254 -6.27 -14.188 1 98.62 31 GLU B C 1
ATOM 1065 O O . GLU B 1 31 ? -2.32 -6.398 -13.578 1 98.62 31 GLU B O 1
ATOM 1070 N N . GLU B 1 32 ? -0.824 -7.137 -15.031 1 98.75 32 GLU B N 1
ATOM 1071 C CA . GLU B 1 32 ? -1.535 -8.391 -15.25 1 98.75 32 GLU B CA 1
ATOM 1072 C C . GLU B 1 32 ? -1.658 -9.195 -13.961 1 98.75 32 GLU B C 1
ATOM 1074 O O . GLU B 1 32 ? -2.725 -9.734 -13.656 1 98.75 32 GLU B O 1
ATOM 1079 N N . MET B 1 33 ? -0.553 -9.258 -13.211 1 98.88 33 MET B N 1
ATOM 1080 C CA . MET B 1 33 ? -0.533 -10.008 -11.953 1 98.88 33 MET B CA 1
ATOM 1081 C C . MET B 1 33 ? -1.472 -9.375 -10.93 1 98.88 33 MET B C 1
ATOM 1083 O O . MET B 1 33 ? -2.119 -10.086 -10.156 1 98.88 33 MET B O 1
ATOM 1087 N N . PHE B 1 34 ? -1.558 -8.055 -10.875 1 98.88 34 PHE B N 1
ATOM 1088 C CA . PHE B 1 34 ? -2.48 -7.352 -9.992 1 98.88 34 PHE B CA 1
ATOM 1089 C C . PHE B 1 34 ? -3.918 -7.777 -10.258 1 98.88 34 PHE B C 1
ATOM 1091 O O . PHE B 1 34 ? -4.633 -8.18 -9.344 1 98.88 34 PHE B O 1
ATOM 1098 N N . HIS B 1 35 ? -4.312 -7.719 -11.516 1 98.75 35 HIS B N 1
ATOM 1099 C CA . HIS B 1 35 ? -5.68 -8.07 -11.891 1 98.75 35 HIS B CA 1
ATOM 11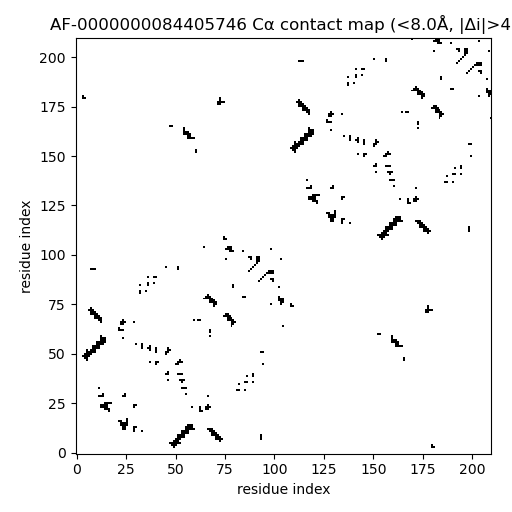00 C C . HIS B 1 35 ? -5.973 -9.531 -11.57 1 98.75 35 HIS B C 1
ATOM 1102 O O . HIS B 1 35 ? -7.035 -9.852 -11.031 1 98.75 35 HIS B O 1
ATOM 1108 N N . MET B 1 36 ? -5.062 -10.383 -11.906 1 98.75 36 MET B N 1
ATOM 1109 C CA . MET B 1 36 ? -5.23 -11.812 -11.648 1 98.75 36 MET B CA 1
ATOM 1110 C C . MET B 1 36 ? -5.348 -12.078 -10.156 1 98.75 36 MET B C 1
ATOM 1112 O O . MET B 1 36 ? -6.219 -12.844 -9.727 1 98.75 36 MET B O 1
ATOM 1116 N N . ALA B 1 37 ? -4.469 -11.508 -9.336 1 98.88 37 ALA B N 1
ATOM 1117 C CA . ALA B 1 37 ? -4.477 -11.711 -7.887 1 98.88 37 ALA B CA 1
ATOM 1118 C C . ALA B 1 37 ? -5.793 -11.234 -7.273 1 98.88 37 ALA B C 1
ATOM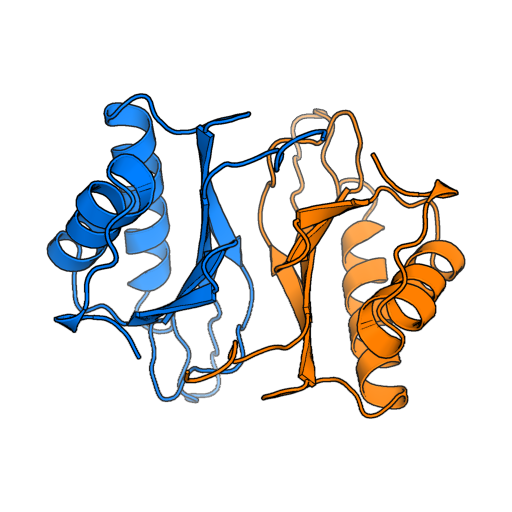 1120 O O . ALA B 1 37 ? -6.363 -11.914 -6.418 1 98.88 37 ALA B O 1
ATOM 1121 N N . LYS B 1 38 ? -6.199 -10.07 -7.676 1 98.62 38 LYS B N 1
ATOM 1122 C CA . LYS B 1 38 ? -7.461 -9.523 -7.188 1 98.62 38 LYS B CA 1
ATOM 1123 C C . LYS B 1 38 ? -8.625 -10.445 -7.531 1 98.62 38 LYS B C 1
ATOM 1125 O O . LYS B 1 38 ? -9.445 -10.766 -6.668 1 98.62 38 LYS B O 1
ATOM 1130 N N . LYS B 1 39 ? -8.703 -10.82 -8.766 1 98.62 39 LYS B N 1
ATOM 1131 C CA . LYS B 1 39 ? -9.758 -11.727 -9.211 1 98.62 39 LYS B CA 1
ATOM 1132 C C . LYS B 1 39 ? -9.719 -13.039 -8.43 1 98.62 39 LYS B C 1
ATOM 1134 O O . LYS B 1 39 ? -10.766 -13.562 -8.039 1 98.62 39 LYS B O 1
ATOM 1139 N N . HIS B 1 40 ? -8.555 -13.555 -8.258 1 98.81 40 HIS B N 1
ATOM 1140 C CA . HIS B 1 40 ? -8.391 -14.82 -7.543 1 98.81 40 HIS B CA 1
ATOM 1141 C C . HIS B 1 40 ? -8.844 -14.688 -6.09 1 98.81 40 HIS B C 1
ATOM 1143 O O . HIS B 1 40 ? -9.562 -15.555 -5.586 1 98.81 40 HIS B O 1
ATOM 1149 N N . ALA B 1 41 ? -8.406 -13.648 -5.406 1 98.75 41 ALA B N 1
ATOM 1150 C CA . ALA B 1 41 ? -8.82 -13.398 -4.027 1 98.75 41 ALA B CA 1
ATOM 1151 C C . ALA B 1 41 ? -10.344 -13.281 -3.928 1 98.75 41 ALA B C 1
ATOM 1153 O O . ALA B 1 41 ? -10.953 -13.781 -2.979 1 98.75 41 ALA B O 1
ATOM 1154 N N . LYS B 1 42 ? -10.961 -12.602 -4.887 1 98.5 42 LYS B N 1
ATOM 1155 C CA . LYS B 1 42 ? -12.414 -12.484 -4.93 1 98.5 42 LYS B CA 1
ATOM 1156 C C . LYS B 1 42 ? -13.07 -13.844 -5.133 1 98.5 42 LYS B C 1
ATOM 1158 O O . LYS B 1 42 ? -14.062 -14.164 -4.477 1 98.5 42 LYS B O 1
ATOM 1163 N N . ALA B 1 43 ? -12.531 -14.586 -6.035 1 98.56 43 ALA B N 1
ATOM 1164 C CA . ALA B 1 43 ? -13.062 -15.922 -6.316 1 98.56 43 ALA B CA 1
ATOM 1165 C C . ALA B 1 43 ? -13 -16.812 -5.078 1 98.56 43 ALA B C 1
ATOM 1167 O O . ALA B 1 43 ? -13.867 -17.656 -4.867 1 98.56 43 ALA B O 1
ATOM 1168 N N . LEU B 1 44 ? -11.945 -16.609 -4.266 1 98.25 44 LEU B N 1
ATOM 1169 C CA . LEU B 1 44 ? -11.773 -17.375 -3.033 1 98.25 44 LEU B CA 1
ATOM 1170 C C . LEU B 1 44 ? -12.719 -16.859 -1.945 1 98.25 44 LEU B C 1
ATOM 1172 O O . LEU B 1 44 ? -12.859 -17.5 -0.898 1 98.25 44 LEU B O 1
ATOM 1176 N N . GLY B 1 45 ? -13.391 -15.688 -2.141 1 97.88 45 GLY B N 1
ATOM 1177 C CA . GLY B 1 45 ? -14.305 -15.109 -1.169 1 97.88 45 GLY B CA 1
ATOM 1178 C C . GLY B 1 45 ? -13.602 -14.438 -0.009 1 97.88 45 GLY B C 1
ATOM 1179 O O . GLY B 1 45 ? -14.156 -14.336 1.087 1 97.88 45 GLY B O 1
ATOM 1180 N N . ILE B 1 46 ? -12.359 -14.031 -0.175 1 98 46 ILE B N 1
ATOM 1181 C CA . ILE B 1 46 ? -11.594 -13.523 0.962 1 98 46 ILE B CA 1
ATOM 1182 C C . ILE B 1 46 ? -11.25 -12.055 0.74 1 98 46 ILE B C 1
ATOM 1184 O O . ILE B 1 46 ? -10.539 -11.445 1.546 1 98 46 ILE B O 1
ATOM 1188 N N . HIS B 1 47 ? -11.75 -11.43 -0.324 1 97.12 47 HIS B N 1
ATOM 1189 C CA . HIS B 1 47 ? -11.367 -10.062 -0.674 1 97.12 47 HIS B CA 1
ATOM 1190 C C . HIS B 1 47 ? -12.375 -9.055 -0.135 1 97.12 47 HIS B C 1
ATOM 1192 O O . HIS B 1 47 ? -13.508 -8.984 -0.615 1 97.12 47 HIS B O 1
ATOM 1198 N N . GLY B 1 48 ? -11.945 -8.234 0.865 1 92 48 GLY B N 1
ATOM 1199 C CA . GLY B 1 48 ? -12.836 -7.215 1.389 1 92 48 GLY B CA 1
ATOM 1200 C C . GLY B 1 48 ? -12.547 -6.852 2.832 1 92 48 GLY B C 1
ATOM 1201 O O . GLY B 1 48 ? -11.516 -7.238 3.381 1 92 48 GLY B O 1
ATOM 1202 N N . GLY B 1 49 ? -13.422 -5.969 3.412 1 86.75 49 GLY B N 1
ATOM 1203 C CA . GLY B 1 49 ? -13.281 -5.523 4.789 1 86.75 49 GLY B CA 1
ATOM 1204 C C . GLY B 1 49 ? -13.148 -6.668 5.777 1 86.75 49 GLY B C 1
ATOM 1205 O O . GLY B 1 49 ? -13.859 -7.672 5.664 1 86.75 49 GLY B O 1
ATOM 1206 N N . ASN B 1 50 ? -12.266 -6.484 6.672 1 90 50 ASN B N 1
ATOM 1207 C CA . ASN B 1 50 ? -11.992 -7.461 7.719 1 90 50 ASN B CA 1
ATOM 1208 C C . ASN B 1 50 ? -11.422 -8.758 7.141 1 90 50 ASN B C 1
ATOM 1210 O O . ASN B 1 50 ? -11.406 -9.789 7.816 1 90 50 ASN B O 1
ATOM 1214 N N . GLN B 1 51 ? -11.117 -8.758 5.965 1 96.12 51 GLN B N 1
ATOM 1215 C CA . GLN B 1 51 ? -10.438 -9.844 5.266 1 96.12 51 GLN B CA 1
ATOM 1216 C C . GLN B 1 51 ? -9.156 -9.344 4.594 1 96.12 51 GLN B C 1
ATOM 1218 O O . GLN B 1 51 ? -8.367 -8.625 5.203 1 96.12 51 GLN B O 1
ATOM 1223 N N . VAL B 1 52 ? -8.898 -9.891 3.359 1 98 52 VAL B N 1
ATOM 1224 C CA . VAL B 1 52 ? -7.66 -9.477 2.701 1 98 52 VAL B CA 1
ATOM 1225 C C . VAL B 1 52 ? -7.969 -8.461 1.604 1 98 52 VAL B C 1
ATOM 1227 O O . VAL B 1 52 ? -9.125 -8.312 1.194 1 98 52 VAL B O 1
ATOM 1230 N N . ARG B 1 53 ? -7.027 -7.77 1.126 1 98.19 53 ARG B N 1
ATOM 1231 C CA . ARG B 1 53 ? -7.129 -6.836 0.006 1 98.19 53 ARG B CA 1
ATOM 1232 C C . ARG B 1 53 ? -5.879 -6.891 -0.864 1 98.19 53 ARG B C 1
ATOM 1234 O O . ARG B 1 53 ? -4.762 -7.02 -0.352 1 98.19 53 ARG B O 1
ATOM 1241 N N . VAL B 1 54 ? -6.086 -6.836 -2.131 1 98.81 54 VAL B N 1
ATOM 1242 C CA . VAL B 1 54 ? -5.02 -6.707 -3.123 1 98.81 54 VAL B CA 1
ATOM 1243 C C . VAL B 1 54 ? -5.074 -5.32 -3.76 1 98.81 54 VAL B C 1
ATOM 1245 O O . VAL B 1 54 ? -6.102 -4.922 -4.309 1 98.81 54 VAL B O 1
ATOM 1248 N N . ASN B 1 55 ? -3.953 -4.598 -3.709 1 98.75 55 ASN B N 1
ATOM 1249 C CA . ASN B 1 55 ? -3.914 -3.225 -4.199 1 98.75 55 ASN B CA 1
ATOM 1250 C C . ASN B 1 55 ? -2.742 -3.002 -5.152 1 98.75 55 ASN B C 1
ATOM 1252 O O . ASN B 1 55 ? -1.682 -3.609 -4.988 1 98.75 55 ASN B O 1
ATOM 1256 N N . ARG B 1 56 ? -2.971 -2.156 -6.188 1 98.69 56 ARG B N 1
ATOM 1257 C CA . ARG B 1 56 ? -1.864 -1.593 -6.953 1 98.69 56 ARG B CA 1
ATOM 1258 C C . ARG B 1 56 ? -1.259 -0.389 -6.238 1 98.69 56 ARG B C 1
ATOM 1260 O O . ARG B 1 56 ? -1.956 0.322 -5.512 1 98.69 56 ARG B O 1
ATOM 1267 N N . CYS B 1 57 ? -0.054 -0.147 -6.469 1 98.81 57 CYS B N 1
ATOM 1268 C CA . CYS B 1 57 ? 0.592 1.024 -5.887 1 98.81 57 CYS B CA 1
ATOM 1269 C C . CYS B 1 57 ? 1.693 1.551 -6.801 1 98.81 57 CYS B C 1
ATOM 1271 O O . CYS B 1 57 ? 1.99 0.947 -7.832 1 98.81 57 CYS B O 1
ATOM 1273 N N . GLY B 1 58 ? 2.186 2.746 -6.461 1 98.19 58 GLY B N 1
ATOM 1274 C CA . GLY B 1 58 ? 3.334 3.314 -7.148 1 98.19 58 GLY B CA 1
ATOM 1275 C C . GLY B 1 58 ? 4.648 2.676 -6.742 1 98.19 58 GLY B C 1
ATOM 1276 O O . GLY B 1 58 ? 4.66 1.641 -6.074 1 98.19 58 GLY B O 1
ATOM 1277 N N . CYS B 1 59 ? 5.727 3.328 -7.188 1 98.06 59 CYS B N 1
ATOM 1278 C CA . CYS B 1 59 ? 7.074 2.803 -7 1 98.06 59 CYS B CA 1
ATOM 1279 C C . CYS B 1 59 ? 7.34 2.482 -5.531 1 98.06 59 CYS B C 1
ATOM 1281 O O . CYS B 1 59 ? 7.219 3.355 -4.672 1 98.06 59 CYS B O 1
ATOM 1283 N N . LEU B 1 60 ? 7.773 1.281 -5.262 1 98.06 60 LEU B N 1
ATOM 1284 C CA . LEU B 1 60 ? 8.047 0.83 -3.902 1 98.06 60 LEU B CA 1
ATOM 1285 C C . LEU B 1 60 ? 9.531 0.953 -3.576 1 98.06 60 LEU B C 1
ATOM 1287 O O . LEU B 1 60 ? 9.953 0.619 -2.467 1 98.06 60 LEU B O 1
ATOM 1291 N N . GLY B 1 61 ? 10.344 1.385 -4.523 1 96.62 61 GLY B N 1
ATOM 1292 C CA . GLY B 1 61 ? 11.75 1.663 -4.289 1 96.62 61 GLY B CA 1
ATOM 1293 C C . GLY B 1 61 ? 12.609 0.413 -4.266 1 96.62 61 GLY B C 1
ATOM 1294 O O . GLY B 1 61 ? 13.625 0.364 -3.572 1 96.62 61 GLY B O 1
ATOM 1295 N N . ARG B 1 62 ? 12.156 -0.641 -4.953 1 96.69 62 ARG B N 1
ATOM 1296 C CA . ARG B 1 62 ? 12.906 -1.892 -4.906 1 96.69 62 ARG B CA 1
ATOM 1297 C C . ARG B 1 62 ? 12.914 -2.574 -6.27 1 96.69 62 ARG B C 1
ATOM 1299 O O . ARG B 1 62 ? 12.812 -3.799 -6.355 1 96.69 62 ARG B O 1
ATOM 1306 N N . CYS B 1 63 ? 13.125 -1.824 -7.344 1 96.12 63 CYS B N 1
ATOM 1307 C CA . CYS B 1 63 ? 13.023 -2.303 -8.719 1 96.12 63 CYS B CA 1
ATOM 1308 C C . CYS B 1 63 ? 14.102 -3.336 -9.016 1 96.12 63 CYS B C 1
ATOM 1310 O O . CYS B 1 63 ? 13.922 -4.199 -9.875 1 96.12 63 CYS B O 1
ATOM 1312 N N . SER B 1 64 ? 15.219 -3.215 -8.344 1 95.56 64 SER B N 1
ATOM 1313 C CA . SER B 1 64 ? 16.328 -4.133 -8.602 1 95.56 64 SER B CA 1
ATOM 1314 C C . SER B 1 64 ? 15.938 -5.57 -8.266 1 95.56 64 SER B C 1
ATOM 1316 O O . SER B 1 64 ? 16.516 -6.516 -8.805 1 95.56 64 SER B O 1
ATOM 1318 N N . GLU B 1 65 ? 14.93 -5.688 -7.418 1 96.25 65 GLU B N 1
ATOM 1319 C CA . GLU B 1 65 ? 14.43 -7.004 -7.043 1 96.25 65 GLU B CA 1
ATOM 1320 C C . GLU B 1 65 ? 13.094 -7.301 -7.715 1 96.25 65 GLU B C 1
ATOM 1322 O O . GLU B 1 65 ? 12.414 -8.258 -7.355 1 96.25 65 GLU B O 1
ATOM 1327 N N . GLY B 1 66 ? 12.641 -6.48 -8.68 1 96.19 66 GLY B N 1
ATOM 1328 C CA . GLY B 1 66 ? 11.297 -6.547 -9.211 1 96.19 66 GLY B CA 1
ATOM 1329 C C . GLY B 1 66 ? 11.109 -7.652 -10.234 1 96.19 66 GLY B C 1
ATOM 1330 O O . GLY B 1 66 ? 12.086 -8.266 -10.68 1 96.19 66 GLY B O 1
ATOM 1331 N N . PRO B 1 67 ? 9.82 -7.734 -10.531 1 98.31 67 PRO B N 1
ATOM 1332 C CA . PRO B 1 67 ? 8.648 -7.039 -9.984 1 98.31 67 PRO B CA 1
ATOM 1333 C C . PRO B 1 67 ? 8.406 -7.359 -8.516 1 98.31 67 PRO B C 1
ATOM 1335 O O . PRO B 1 67 ? 8.68 -8.477 -8.062 1 98.31 67 PRO B O 1
ATOM 1338 N N . VAL B 1 68 ? 7.867 -6.41 -7.695 1 98.44 68 VAL B N 1
ATOM 1339 C CA . VAL B 1 68 ? 7.812 -6.621 -6.254 1 98.44 68 VAL B CA 1
ATOM 1340 C C . VAL B 1 68 ? 6.379 -6.449 -5.762 1 98.44 68 VAL B C 1
ATOM 1342 O O . VAL B 1 68 ? 5.582 -5.738 -6.383 1 98.44 68 VAL B O 1
ATOM 1345 N N . ALA B 1 69 ? 6.105 -7.133 -4.703 1 98.81 69 ALA B N 1
ATOM 1346 C CA . ALA B 1 69 ? 4.906 -6.969 -3.889 1 98.81 69 ALA B CA 1
ATOM 1347 C C . ALA B 1 69 ? 5.242 -7 -2.4 1 98.81 69 ALA B C 1
ATOM 1349 O O . ALA B 1 69 ? 6.266 -7.566 -2.002 1 98.81 69 ALA B O 1
ATOM 1350 N N . VAL B 1 70 ? 4.434 -6.41 -1.624 1 98.81 70 VAL B N 1
ATOM 1351 C CA . VAL B 1 70 ? 4.605 -6.461 -0.176 1 98.81 70 VAL B CA 1
ATOM 1352 C C . VAL B 1 70 ? 3.264 -6.754 0.493 1 98.81 70 VAL B C 1
ATOM 1354 O O . VAL B 1 70 ? 2.219 -6.281 0.038 1 98.81 70 VAL B O 1
ATOM 1357 N N . VAL B 1 71 ? 3.332 -7.566 1.538 1 98.75 71 VAL B N 1
ATOM 1358 C CA . VAL B 1 71 ? 2.139 -7.883 2.316 1 98.75 71 VAL B CA 1
ATOM 1359 C C . VAL B 1 71 ? 2.271 -7.305 3.723 1 98.75 71 VAL B C 1
ATOM 1361 O O . VAL B 1 71 ? 3.219 -7.625 4.445 1 98.75 71 VAL B O 1
ATOM 1364 N N . TYR B 1 72 ? 1.353 -6.5 4.043 1 97.88 72 TYR B N 1
ATOM 1365 C CA . TYR B 1 72 ? 1.236 -5.949 5.387 1 97.88 72 TYR B CA 1
ATOM 1366 C C . TYR B 1 72 ? 0.074 -6.586 6.141 1 97.88 72 TYR B C 1
ATOM 1368 O O . TYR B 1 72 ? -0.917 -6.996 5.531 1 97.88 72 TYR B O 1
ATOM 1376 N N . PRO B 1 73 ? 0.075 -6.754 7.445 1 96.81 73 PRO B N 1
ATOM 1377 C CA . PRO B 1 73 ? 1.056 -6.164 8.359 1 96.81 73 PRO B CA 1
ATOM 1378 C C . PRO B 1 73 ? 2.303 -7.027 8.523 1 96.81 73 PRO B C 1
ATOM 1380 O O . PRO B 1 73 ? 3.238 -6.641 9.227 1 96.81 73 PRO B O 1
ATOM 1383 N N . ASP B 1 74 ? 2.428 -8.055 7.793 1 96.75 74 ASP B N 1
ATOM 1384 C CA . ASP B 1 74 ? 3.516 -9.008 7.973 1 96.75 74 ASP B CA 1
ATOM 1385 C C . ASP B 1 74 ? 4.848 -8.422 7.516 1 96.75 74 ASP B C 1
ATOM 1387 O O . ASP B 1 74 ? 5.914 -8.93 7.867 1 96.75 74 ASP B O 1
ATOM 1391 N N . ALA B 1 75 ? 4.75 -7.449 6.715 1 97.25 75 ALA B N 1
ATOM 1392 C CA . ALA B 1 75 ? 5.922 -6.805 6.125 1 97.25 75 ALA B CA 1
ATOM 1393 C C . ALA B 1 75 ? 6.777 -7.809 5.363 1 97.25 75 ALA B C 1
ATOM 1395 O O . ALA B 1 75 ? 8 -7.836 5.516 1 97.25 75 ALA B O 1
ATOM 1396 N N . VAL B 1 76 ? 6.133 -8.609 4.648 1 98.31 76 VAL B N 1
ATOM 1397 C CA . VAL B 1 76 ? 6.801 -9.617 3.832 1 98.31 76 VAL B CA 1
ATOM 1398 C C . VAL B 1 76 ? 6.84 -9.156 2.375 1 98.31 76 VAL B C 1
ATOM 1400 O O . VAL B 1 76 ? 5.805 -8.805 1.803 1 98.31 76 VAL B O 1
ATOM 1403 N N . TRP B 1 77 ? 8.055 -9.164 1.836 1 98.62 77 TRP B N 1
ATOM 1404 C CA . TRP B 1 77 ? 8.281 -8.719 0.465 1 98.62 77 TRP B CA 1
ATOM 1405 C C . TRP B 1 77 ? 8.492 -9.906 -0.466 1 98.62 77 TRP B C 1
ATOM 1407 O O . TRP B 1 77 ? 9.188 -10.867 -0.115 1 98.62 77 TRP B O 1
ATOM 1417 N N . TYR B 1 78 ? 7.883 -9.781 -1.617 1 98.81 78 TYR B N 1
ATOM 1418 C CA . TYR B 1 78 ? 7.969 -10.859 -2.594 1 98.81 78 TYR B CA 1
ATOM 1419 C C . TYR B 1 78 ? 8.469 -10.344 -3.938 1 98.81 78 TYR B C 1
ATOM 1421 O O . TYR B 1 78 ? 8.234 -9.188 -4.289 1 98.81 78 TYR B O 1
ATOM 1429 N N . THR B 1 79 ? 9.188 -11.18 -4.672 1 98.75 79 THR B N 1
ATOM 1430 C CA . THR B 1 79 ? 9.25 -11.141 -6.125 1 98.75 79 THR B CA 1
ATOM 1431 C C . THR B 1 79 ? 8.5 -12.312 -6.738 1 98.75 79 THR B C 1
ATOM 1433 O O . THR B 1 79 ? 7.984 -13.172 -6.02 1 98.75 79 THR B O 1
ATOM 1436 N N . TYR B 1 80 ? 8.258 -12.273 -8.055 1 98.81 80 TYR B N 1
ATOM 1437 C CA . TYR B 1 80 ? 7.508 -13.32 -8.742 1 98.81 80 TYR B CA 1
ATOM 1438 C C . TYR B 1 80 ? 7.844 -13.336 -10.227 1 98.81 80 TYR B C 1
ATOM 1440 O O . TYR B 1 80 ? 8.328 -12.344 -10.773 1 98.81 80 TYR B O 1
ATOM 1448 N N . VAL B 1 81 ? 7.598 -14.484 -10.828 1 97.94 81 VAL B N 1
ATOM 1449 C CA . VAL B 1 81 ? 7.934 -14.641 -12.234 1 97.94 81 VAL B CA 1
ATOM 1450 C C . VAL B 1 81 ? 6.656 -14.742 -13.062 1 97.94 81 VAL B C 1
ATOM 1452 O O . VAL B 1 81 ? 6.598 -14.242 -14.188 1 97.94 81 VAL B O 1
ATOM 1455 N N . ASP B 1 82 ? 5.629 -15.406 -12.555 1 97.88 82 ASP B N 1
ATOM 1456 C CA . ASP B 1 82 ? 4.43 -15.656 -13.352 1 97.88 82 ASP B CA 1
ATOM 1457 C C . ASP B 1 82 ? 3.191 -15.75 -12.461 1 97.88 82 ASP B C 1
ATOM 1459 O O . ASP B 1 82 ? 3.262 -15.5 -11.258 1 97.88 82 ASP B O 1
ATOM 1463 N N . ALA B 1 83 ? 2.039 -16.078 -13.094 1 98.5 83 ALA B N 1
ATOM 1464 C CA . ALA B 1 83 ? 0.745 -16.109 -12.414 1 98.5 83 ALA B CA 1
ATOM 1465 C C . ALA B 1 83 ? 0.702 -17.188 -11.336 1 98.5 83 ALA B C 1
ATOM 1467 O O . ALA B 1 83 ? 0.048 -17.016 -10.305 1 98.5 83 ALA B O 1
ATOM 1468 N N . ASP B 1 84 ? 1.324 -18.312 -11.547 1 98.75 84 ASP B N 1
ATOM 1469 C CA . ASP B 1 84 ? 1.352 -19.375 -10.547 1 98.75 84 ASP B CA 1
ATOM 1470 C C . ASP B 1 84 ? 1.991 -18.875 -9.25 1 98.75 84 ASP B C 1
ATOM 1472 O O . ASP B 1 84 ? 1.521 -19.203 -8.156 1 98.75 84 ASP B O 1
ATOM 1476 N N . ASP B 1 85 ? 3.096 -18.141 -9.398 1 98.88 85 ASP B N 1
ATOM 1477 C CA . ASP B 1 85 ? 3.756 -17.578 -8.227 1 98.88 85 ASP B CA 1
ATOM 1478 C C . ASP B 1 85 ? 2.799 -16.688 -7.438 1 98.88 85 ASP B C 1
ATOM 1480 O O . ASP B 1 85 ? 2.676 -16.812 -6.219 1 98.88 85 ASP B O 1
ATOM 1484 N N . VAL B 1 86 ? 2.139 -15.828 -8.062 1 98.88 86 VAL B N 1
ATOM 1485 C CA . VAL B 1 86 ? 1.271 -14.852 -7.414 1 98.88 86 VAL B CA 1
ATOM 1486 C C . VAL B 1 86 ? 0.058 -15.562 -6.812 1 98.88 86 VAL B C 1
ATOM 1488 O O . VAL B 1 86 ? -0.382 -15.219 -5.711 1 98.88 86 VAL B O 1
ATOM 1491 N N . ARG B 1 87 ? -0.484 -16.531 -7.566 1 98.88 87 ARG B N 1
ATOM 1492 C CA . ARG B 1 87 ? -1.578 -17.328 -7.016 1 98.88 87 ARG B CA 1
ATOM 1493 C C . ARG B 1 87 ? -1.163 -18 -5.715 1 98.88 87 ARG B C 1
ATOM 1495 O O . ARG B 1 87 ? -1.943 -18.062 -4.762 1 98.88 87 ARG B O 1
ATOM 1502 N N . GLU B 1 88 ? 0.034 -18.5 -5.688 1 98.94 88 GLU B N 1
ATOM 1503 C CA . GLU B 1 88 ? 0.542 -19.125 -4.477 1 98.94 88 GLU B CA 1
ATOM 1504 C C . GLU B 1 88 ? 0.613 -18.141 -3.318 1 98.94 88 GLU B C 1
ATOM 1506 O O . GLU B 1 88 ? 0.284 -18.484 -2.18 1 98.94 88 GLU B O 1
ATOM 1511 N N . ILE B 1 89 ? 1.082 -16.953 -3.561 1 98.94 89 ILE B N 1
ATOM 1512 C CA . ILE B 1 89 ? 1.116 -15.922 -2.523 1 98.94 89 ILE B CA 1
ATOM 1513 C C . ILE B 1 89 ? -0.294 -15.68 -1.991 1 98.94 89 ILE B C 1
ATOM 1515 O O . ILE B 1 89 ? -0.5 -15.594 -0.778 1 98.94 89 ILE B O 1
ATOM 1519 N N . VAL B 1 90 ? -1.296 -15.578 -2.873 1 98.94 90 VAL B N 1
ATOM 1520 C CA . VAL B 1 90 ? -2.674 -15.344 -2.455 1 98.94 90 VAL B CA 1
ATOM 1521 C C . VAL B 1 90 ? -3.168 -16.516 -1.621 1 98.94 90 VAL B C 1
ATOM 1523 O O . VAL B 1 90 ? -3.703 -16.328 -0.525 1 98.94 90 VAL B O 1
ATOM 1526 N N . ASP B 1 91 ? -2.947 -17.734 -2.084 1 98.88 91 ASP B N 1
ATOM 1527 C CA . ASP B 1 91 ? -3.449 -18.922 -1.411 1 98.88 91 ASP B CA 1
ATOM 1528 C C . ASP B 1 91 ? -2.748 -19.141 -0.071 1 98.88 91 ASP B C 1
ATOM 1530 O O . ASP B 1 91 ? -3.404 -19.25 0.967 1 98.88 91 ASP B O 1
ATOM 1534 N N . SER B 1 92 ? -1.491 -19.156 -0.112 1 98.94 92 SER B N 1
ATOM 1535 C CA . SER B 1 92 ? -0.709 -19.547 1.057 1 98.94 92 SER B CA 1
ATOM 1536 C C . SER B 1 92 ? -0.607 -18.406 2.062 1 98.94 92 SER B C 1
ATOM 1538 O O . SER B 1 92 ? -0.839 -18.594 3.256 1 98.94 92 SER B O 1
ATOM 1540 N N . HIS B 1 93 ? -0.336 -17.234 1.572 1 98.81 93 HIS B N 1
ATOM 1541 C CA . HIS B 1 93 ? -0.076 -16.141 2.504 1 98.81 93 HIS B CA 1
ATOM 1542 C C . HIS B 1 93 ? -1.354 -15.367 2.816 1 98.81 93 HIS B C 1
ATOM 1544 O O . HIS B 1 93 ? -1.754 -15.266 3.979 1 98.81 93 HIS B O 1
ATOM 1550 N N . LEU B 1 94 ? -2.006 -14.836 1.79 1 98.75 94 LEU B N 1
ATOM 1551 C CA . LEU B 1 94 ? -3.186 -14.023 2.061 1 98.75 94 LEU B CA 1
ATOM 1552 C C . LEU B 1 94 ? -4.289 -14.859 2.701 1 98.75 94 LEU B C 1
ATOM 1554 O O . LEU B 1 94 ? -4.879 -14.453 3.707 1 98.75 94 LEU B O 1
ATOM 1558 N N . ARG B 1 95 ? -4.57 -16.016 2.166 1 98.5 95 ARG B N 1
ATOM 1559 C CA . ARG B 1 95 ? -5.672 -16.844 2.65 1 98.5 95 ARG B CA 1
ATOM 1560 C C . ARG B 1 95 ? -5.281 -17.594 3.924 1 98.5 95 ARG B C 1
ATOM 1562 O O . ARG B 1 95 ? -6.012 -17.562 4.914 1 98.5 95 ARG B O 1
ATOM 1569 N N . ASP B 1 96 ? -4.074 -18.266 3.924 1 98.5 96 ASP B N 1
ATOM 1570 C CA . ASP B 1 96 ? -3.764 -19.219 4.984 1 98.5 96 ASP B CA 1
ATOM 1571 C C . ASP B 1 96 ? -2.809 -18.609 6.008 1 98.5 96 ASP B C 1
ATOM 1573 O O . ASP B 1 96 ? -2.553 -19.219 7.055 1 98.5 96 ASP B O 1
ATOM 1577 N N . GLY B 1 97 ? -2.225 -17.547 5.691 1 98.25 97 GLY B N 1
ATOM 1578 C CA . GLY B 1 97 ? -1.349 -16.875 6.637 1 98.25 97 GLY B CA 1
ATOM 1579 C C . GLY B 1 97 ? 0.066 -17.422 6.633 1 98.25 97 GLY B C 1
ATOM 1580 O O . GLY B 1 97 ? 0.849 -17.141 7.543 1 98.25 97 GLY B O 1
ATOM 1581 N N . VAL B 1 98 ? 0.419 -18.141 5.605 1 98.69 98 VAL B N 1
ATOM 1582 C CA . VAL B 1 98 ? 1.738 -18.75 5.535 1 98.69 98 VAL B CA 1
ATOM 1583 C C . VAL B 1 98 ? 2.541 -18.141 4.391 1 98.69 98 VAL B C 1
ATOM 1585 O O . VAL B 1 98 ? 2.256 -18.391 3.219 1 98.69 98 VAL B O 1
ATOM 1588 N N . PRO B 1 99 ? 3.559 -17.375 4.672 1 98.75 99 PRO B N 1
ATOM 1589 C CA . PRO B 1 99 ? 4.371 -16.781 3.617 1 98.75 99 PRO B CA 1
ATOM 1590 C C . PRO B 1 99 ? 4.992 -17.812 2.682 1 98.75 99 PRO B C 1
ATOM 1592 O O . PRO B 1 99 ? 5.277 -18.938 3.102 1 98.75 99 PRO B O 1
ATOM 1595 N N . VAL B 1 100 ? 5.129 -17.391 1.484 1 98.81 100 VAL B N 1
ATOM 1596 C CA . VAL B 1 100 ? 5.785 -18.234 0.491 1 98.81 100 VAL B CA 1
ATOM 1597 C C . VAL B 1 100 ? 7.293 -17.984 0.508 1 98.81 100 VAL B C 1
ATOM 1599 O O . VAL B 1 100 ? 7.785 -17.094 -0.189 1 98.81 100 VAL B O 1
ATOM 1602 N N . GLU B 1 101 ? 8.086 -18.766 1.095 1 98.5 101 GLU B N 1
ATOM 1603 C CA . GLU B 1 101 ? 9.5 -18.516 1.395 1 98.5 101 GLU B CA 1
ATOM 1604 C C . GLU B 1 101 ? 10.328 -18.422 0.116 1 98.5 101 GLU B C 1
ATOM 1606 O O . GLU B 1 101 ? 11.203 -17.562 0.002 1 98.5 101 GLU B O 1
ATOM 1611 N N . ARG B 1 102 ? 10.125 -19.219 -0.835 1 98.44 102 ARG B N 1
ATOM 1612 C CA . ARG B 1 102 ? 10.945 -19.266 -2.039 1 98.44 102 ARG B CA 1
ATOM 1613 C C . ARG B 1 102 ? 10.844 -17.969 -2.834 1 98.44 102 ARG B C 1
ATOM 1615 O O . ARG B 1 102 ? 11.672 -17.703 -3.705 1 98.44 102 ARG B O 1
ATOM 1622 N N . LEU B 1 103 ? 9.789 -17.156 -2.619 1 98.69 103 LEU B N 1
ATOM 1623 C CA . LEU B 1 103 ? 9.562 -15.938 -3.381 1 98.69 103 LEU B CA 1
ATOM 1624 C C . LEU B 1 103 ? 9.922 -14.703 -2.555 1 98.69 103 LEU B C 1
ATOM 1626 O O . LEU B 1 103 ? 9.875 -13.578 -3.057 1 98.69 103 LEU B O 1
ATOM 1630 N N . ARG B 1 104 ? 10.273 -14.922 -1.29 1 98.12 104 ARG B N 1
ATOM 1631 C CA . ARG B 1 104 ? 10.578 -13.805 -0.406 1 98.12 104 ARG B CA 1
ATOM 1632 C C . ARG B 1 104 ? 11.883 -13.125 -0.812 1 98.12 104 ARG B C 1
ATOM 1634 O O . ARG B 1 104 ? 12.852 -13.797 -1.169 1 98.12 104 ARG B O 1
ATOM 1641 N N . ILE B 1 105 ? 11.914 -11.883 -0.747 1 96.81 105 ILE B N 1
ATOM 1642 C CA . ILE B 1 105 ? 13.133 -11.133 -1.044 1 96.81 105 ILE B CA 1
ATOM 1643 C C . ILE B 1 105 ? 13.547 -10.32 0.18 1 96.81 105 ILE B C 1
ATOM 1645 O O . ILE B 1 105 ? 12.719 -9.992 1.03 1 96.81 105 ILE B O 1
#

Sequence (210 aa):
MEGAFYQRHMFLCLNQRDNGEQACNNSGLAEEMFHMAKKHAKALGIHGGNQVRVNRCGCLGRCSEGPVAVVYPDAVWYTYVDADDVREIVDSHLRDGVPVERLRIMEGAFYQRHMFLCLNQRDNGEQACNNSGLAEEMFHMAKKHAKALGIHGGNQVRVNRCGCLGRCSEGPVAVVYPDAVWYTYVDADDVREIVDSHLRDGVPVERLRI

Radius of gyration: 16.25 Å; Cα contacts (8 Å, |Δi|>4): 413; chains: 2; bounding box: 36×40×41 Å

pLDDT: mean 95.99, std 8.75, range [33.53, 98.94]

InterPro domains:
  IPR036249 Thioredoxin-like superfamily [SSF52833] (6-104)